Protein AF-A0A9N9UCI4-F1 (afdb_monomer)

Structure (mmCIF, N/CA/C/O backbone):
data_AF-A0A9N9UCI4-F1
#
_entry.id   AF-A0A9N9UCI4-F1
#
loop_
_atom_site.group_PDB
_atom_site.id
_atom_site.type_symbol
_atom_site.label_atom_id
_atom_site.label_alt_id
_atom_site.label_comp_id
_atom_site.label_asym_id
_atom_site.label_entity_id
_atom_site.label_seq_id
_atom_site.pdbx_PDB_ins_code
_atom_site.Cartn_x
_atom_site.Cartn_y
_atom_site.Cartn_z
_atom_site.occupancy
_atom_site.B_iso_or_equiv
_atom_site.auth_seq_id
_atom_site.auth_comp_id
_atom_site.auth_asym_id
_atom_site.auth_atom_id
_atom_site.pdbx_PDB_model_num
ATOM 1 N N . MET A 1 1 ? -16.981 59.378 25.233 1.00 48.62 1 MET A N 1
ATOM 2 C CA . MET A 1 1 ? -18.167 58.594 25.622 1.00 48.62 1 MET A CA 1
ATOM 3 C C . MET A 1 1 ? -18.381 57.552 24.547 1.00 48.62 1 MET A C 1
ATOM 5 O O . MET A 1 1 ? -18.921 57.894 23.515 1.00 48.62 1 MET A O 1
ATOM 9 N N . GLU A 1 2 ? -17.885 56.341 24.765 1.00 39.72 2 GLU A N 1
ATOM 10 C CA . GLU A 1 2 ? -18.317 55.118 24.080 1.00 39.72 2 GLU A CA 1
ATOM 11 C C . GLU A 1 2 ? -17.798 53.972 24.954 1.00 39.72 2 GLU A C 1
ATOM 13 O O . GLU A 1 2 ? -16.604 53.687 25.016 1.00 39.72 2 GLU A O 1
ATOM 18 N N . SER A 1 3 ? -18.689 53.442 25.791 1.00 47.28 3 SER A N 1
ATOM 19 C CA . SER A 1 3 ? -18.407 52.357 26.726 1.00 47.28 3 SER A CA 1
ATOM 20 C C . SER A 1 3 ? -18.425 51.031 25.967 1.00 47.28 3 SER A C 1
ATOM 22 O O . SER A 1 3 ? -19.495 50.514 25.648 1.00 47.28 3 SER A O 1
ATOM 24 N N . GLY A 1 4 ? -17.246 50.483 25.673 1.00 52.19 4 GLY A N 1
ATOM 25 C CA . GLY A 1 4 ? -17.103 49.132 25.137 1.00 52.19 4 GLY A CA 1
ATOM 26 C C . GLY A 1 4 ? -17.490 48.096 26.191 1.00 52.19 4 GLY A C 1
ATOM 27 O O . GLY A 1 4 ? -16.778 47.911 27.176 1.00 52.19 4 GLY A O 1
ATOM 28 N N . ALA A 1 5 ? -18.636 47.446 25.999 1.00 55.53 5 ALA A N 1
ATOM 29 C CA . ALA A 1 5 ? -19.070 46.333 26.831 1.00 55.53 5 ALA A CA 1
ATOM 30 C C . ALA A 1 5 ? -18.147 45.114 26.616 1.00 55.53 5 ALA A C 1
ATOM 32 O O . ALA A 1 5 ? -17.809 44.804 25.472 1.00 55.53 5 ALA A O 1
ATOM 33 N N . PRO A 1 6 ? -17.745 44.398 27.680 1.00 57.09 6 PRO A N 1
ATOM 34 C CA . PRO A 1 6 ? -16.973 43.173 27.546 1.00 57.09 6 PRO A CA 1
ATOM 35 C C . PRO A 1 6 ? -17.879 42.065 27.003 1.00 57.09 6 PRO A C 1
ATOM 37 O O . PRO A 1 6 ? -18.787 41.587 27.683 1.00 57.09 6 PRO A O 1
ATOM 40 N N . THR A 1 7 ? -17.629 41.657 25.762 1.00 59.81 7 THR A N 1
ATOM 41 C CA . THR A 1 7 ? -18.252 40.495 25.130 1.00 59.81 7 THR A CA 1
ATOM 42 C C . THR A 1 7 ? -17.917 39.254 25.957 1.00 59.81 7 THR A C 1
ATOM 44 O O . THR A 1 7 ? -16.780 38.781 25.949 1.00 59.81 7 THR A O 1
ATOM 47 N N . GLN A 1 8 ? -18.887 38.743 26.720 1.00 54.78 8 GLN A N 1
ATOM 48 C CA . GLN A 1 8 ? -18.737 37.466 27.413 1.00 54.78 8 GLN A CA 1
ATOM 49 C C . GLN A 1 8 ? -18.461 36.365 26.375 1.00 54.78 8 GLN A C 1
ATOM 51 O O . GLN A 1 8 ? -19.182 36.285 25.375 1.00 54.78 8 GLN A O 1
ATOM 56 N N . PRO A 1 9 ? -17.445 35.507 26.583 1.00 58.41 9 PRO A N 1
ATOM 57 C CA . PRO A 1 9 ? -17.272 34.325 25.753 1.00 58.41 9 PRO A CA 1
ATOM 58 C C . PRO A 1 9 ? -18.531 33.451 25.872 1.00 58.41 9 PRO A C 1
ATOM 60 O O . PRO A 1 9 ? -19.102 33.363 26.964 1.00 58.41 9 PRO A O 1
ATOM 63 N N . PRO A 1 10 ? -18.990 32.824 24.774 1.00 53.50 10 PRO A N 1
ATOM 64 C CA . PRO A 1 10 ? -20.196 32.014 24.784 1.00 53.50 10 PRO A CA 1
ATOM 65 C C . PRO A 1 10 ? -20.124 30.967 25.897 1.00 53.50 10 PRO A C 1
ATOM 67 O O . PRO A 1 10 ? -19.188 30.169 25.978 1.00 53.50 10 PRO A O 1
ATOM 70 N N . SER A 1 11 ? -21.131 31.050 26.767 1.00 52.34 11 SER A N 1
ATOM 71 C CA . SER A 1 11 ? -21.480 30.117 27.830 1.00 52.34 11 SER A CA 1
ATOM 72 C C . SER A 1 11 ? -21.137 28.674 27.461 1.00 52.34 11 SER A C 1
ATOM 74 O O . SER A 1 11 ? -21.499 28.186 26.389 1.00 52.34 11 SER A O 1
ATOM 76 N N . ALA A 1 12 ? -20.419 28.021 28.374 1.00 51.50 12 ALA A N 1
ATOM 77 C CA . ALA A 1 12 ? -20.008 26.631 28.330 1.00 51.50 12 ALA A CA 1
ATOM 78 C C . ALA A 1 12 ? -21.094 25.726 27.728 1.00 51.50 12 ALA A C 1
ATOM 80 O O . ALA A 1 12 ? -22.119 25.473 28.361 1.00 51.50 12 ALA A O 1
ATOM 81 N N . LEU A 1 13 ? -20.830 25.188 26.530 1.00 51.22 13 LEU A N 1
ATOM 82 C CA . LEU A 1 13 ? -21.499 23.980 26.055 1.00 51.22 13 LEU A CA 1
ATOM 83 C C . LEU A 1 13 ? -21.448 22.969 27.200 1.00 51.22 13 LEU A C 1
ATOM 85 O O . LEU A 1 13 ? -20.364 22.550 27.619 1.00 51.22 13 LEU A O 1
ATOM 89 N N . ALA A 1 14 ? -22.622 22.647 27.741 1.00 53.34 14 ALA A N 1
ATOM 90 C CA . ALA A 1 14 ? -22.783 21.672 28.798 1.00 53.34 14 ALA A CA 1
ATOM 91 C C . ALA A 1 14 ? -21.967 20.430 28.431 1.00 53.34 14 ALA A C 1
ATOM 93 O O . ALA A 1 14 ? -22.147 19.842 27.361 1.00 53.34 14 ALA A O 1
ATOM 94 N N . LYS A 1 15 ? -21.009 20.085 29.296 1.00 59.22 15 LYS A N 1
ATOM 95 C CA . LYS A 1 15 ? -20.160 18.903 29.163 1.00 59.22 15 LYS A CA 1
ATOM 96 C C . LYS A 1 15 ? -21.045 17.668 29.322 1.00 59.22 15 LYS A C 1
ATOM 98 O O . LYS A 1 15 ? -21.079 17.065 30.390 1.00 59.22 15 LYS A O 1
ATOM 103 N N . ASN A 1 16 ? -21.753 17.298 28.260 1.00 59.41 16 ASN A N 1
ATOM 104 C CA . ASN A 1 16 ? -22.440 16.021 28.120 1.00 59.41 16 ASN A CA 1
ATOM 105 C C . ASN A 1 16 ? -21.366 14.937 27.986 1.00 59.41 16 ASN A C 1
ATOM 107 O O . ASN A 1 16 ? -21.039 14.470 26.898 1.00 59.41 16 ASN A O 1
ATOM 111 N N . SER A 1 17 ? -20.726 14.628 29.110 1.00 81.75 17 SER A N 1
ATOM 112 C CA . SER A 1 17 ? -19.685 13.619 29.192 1.00 81.75 17 SER A CA 1
ATOM 113 C C . SER A 1 17 ? -20.345 12.252 29.261 1.00 81.75 17 SER A C 1
ATOM 115 O O . SER A 1 17 ? -21.180 12.016 30.132 1.00 81.75 17 SER A O 1
ATOM 117 N N . LEU A 1 18 ? -19.913 11.330 28.399 1.00 86.62 18 LEU A N 1
ATOM 118 C CA . LEU A 1 18 ? -20.268 9.906 28.469 1.00 86.62 18 LEU A CA 1
ATOM 119 C C . LEU A 1 18 ? -20.074 9.314 29.876 1.00 86.62 18 LEU A C 1
ATOM 121 O O . LEU A 1 18 ? -20.772 8.380 30.249 1.00 86.62 18 LEU A O 1
ATOM 125 N N . ILE A 1 19 ? -19.160 9.880 30.670 1.00 86.06 19 ILE A N 1
ATOM 126 C CA . ILE A 1 19 ? -18.864 9.450 32.044 1.00 86.06 19 ILE A CA 1
ATOM 127 C C . ILE A 1 19 ? -20.052 9.696 32.995 1.00 86.06 19 ILE A C 1
ATOM 129 O O . ILE A 1 19 ? -20.158 9.026 34.015 1.00 86.06 19 ILE A O 1
ATOM 133 N N . GLY A 1 20 ? -20.938 10.645 32.679 1.00 87.88 20 GLY A N 1
ATOM 134 C CA . GLY A 1 20 ? -22.118 10.962 33.488 1.00 87.88 20 GLY A CA 1
ATOM 135 C C . GLY A 1 20 ? -23.355 10.122 33.164 1.00 87.88 20 GLY A C 1
ATOM 136 O O . GLY A 1 20 ? -24.390 10.320 33.796 1.00 87.88 20 GLY A O 1
ATOM 137 N N . LEU A 1 21 ? -23.285 9.223 32.176 1.00 90.69 21 LEU A N 1
ATOM 138 C CA . LEU A 1 21 ? -24.417 8.370 31.824 1.00 90.69 21 LEU A CA 1
ATOM 139 C C . LEU A 1 21 ? -24.628 7.277 32.886 1.00 90.69 21 LEU A C 1
ATOM 141 O O . LEU A 1 21 ? -23.652 6.671 33.338 1.00 90.69 21 LEU A O 1
ATOM 145 N N . PRO A 1 22 ? -25.888 6.965 33.247 1.00 92.69 22 PRO A N 1
ATOM 146 C CA . PRO A 1 22 ? -26.216 5.759 33.998 1.00 92.69 22 PRO A CA 1
ATOM 147 C C . PRO A 1 22 ? -25.623 4.504 33.346 1.00 92.69 22 PRO A C 1
ATOM 149 O O . PRO A 1 22 ? -25.530 4.402 32.117 1.00 92.69 22 PRO A O 1
ATOM 152 N N . THR A 1 23 ? -25.235 3.527 34.168 1.00 91.88 23 THR A N 1
ATOM 153 C CA . THR A 1 23 ? -24.551 2.309 33.696 1.00 91.88 23 THR A CA 1
ATOM 154 C C . THR A 1 23 ? -25.436 1.491 32.751 1.00 91.88 23 THR A C 1
ATOM 156 O O . THR A 1 23 ? -24.934 0.843 31.836 1.00 91.88 23 THR A O 1
ATOM 159 N N . GLU A 1 24 ? -26.755 1.564 32.912 1.00 94.62 24 GLU A N 1
ATOM 160 C CA . GLU A 1 24 ? -27.751 0.936 32.046 1.00 94.62 24 GLU A CA 1
ATOM 161 C C . GLU A 1 24 ? -27.665 1.482 30.618 1.00 94.62 24 GLU A C 1
ATOM 163 O O . GLU A 1 24 ? -27.608 0.701 29.670 1.00 94.62 24 GLU A O 1
ATOM 168 N N . LEU A 1 25 ? -27.556 2.806 30.455 1.00 94.19 25 LEU A N 1
ATOM 169 C CA . LEU A 1 25 ? -27.415 3.429 29.135 1.00 94.19 25 LEU A CA 1
ATOM 170 C C . LEU A 1 25 ? -26.062 3.096 28.499 1.00 94.19 25 LEU A C 1
ATOM 172 O O . LEU A 1 25 ? -25.996 2.827 27.302 1.00 94.19 25 LEU A O 1
ATOM 176 N N . LEU A 1 26 ? -24.984 3.047 29.290 1.00 93.06 26 LEU A N 1
ATOM 177 C CA . LEU A 1 26 ? -23.672 2.605 28.799 1.00 93.06 26 LEU A CA 1
ATOM 178 C C . LEU A 1 26 ? -23.700 1.149 28.315 1.00 93.06 26 LEU A C 1
ATOM 180 O O . LEU A 1 26 ? -23.061 0.826 27.313 1.00 93.06 26 LEU A O 1
ATOM 184 N N . ARG A 1 27 ? -24.454 0.273 28.989 1.00 92.94 27 ARG A N 1
ATOM 185 C CA . ARG A 1 27 ? -24.653 -1.119 28.559 1.00 92.94 27 ARG A CA 1
ATOM 186 C C . ARG A 1 27 ? -25.508 -1.217 27.299 1.00 92.94 27 ARG A C 1
ATOM 188 O O . ARG A 1 27 ? -25.136 -1.979 26.418 1.00 92.94 27 ARG A O 1
ATOM 195 N N . MET A 1 28 ? -26.558 -0.406 27.163 1.00 95.50 28 MET A N 1
ATOM 196 C CA . MET A 1 28 ? -27.330 -0.331 25.914 1.00 95.50 28 MET A CA 1
ATOM 197 C C . MET A 1 28 ? -26.432 0.065 24.735 1.00 95.50 28 MET A C 1
ATOM 199 O O . MET A 1 28 ? -26.375 -0.649 23.740 1.00 95.50 28 MET A O 1
ATOM 203 N N . ILE A 1 29 ? -25.630 1.128 24.891 1.00 94.81 29 ILE A N 1
ATOM 204 C CA . ILE A 1 29 ? -24.661 1.550 23.867 1.00 94.81 29 ILE A CA 1
ATOM 205 C C . ILE A 1 29 ? -23.668 0.421 23.558 1.00 94.81 29 ILE A C 1
ATOM 207 O O . ILE A 1 29 ? -23.373 0.154 22.397 1.00 94.81 29 ILE A O 1
ATOM 211 N N . ARG A 1 30 ? -23.133 -0.258 24.583 1.00 94.19 30 ARG A N 1
ATOM 212 C CA . ARG A 1 30 ? -22.225 -1.401 24.403 1.00 94.19 30 ARG A CA 1
ATOM 213 C C . ARG A 1 30 ? -22.863 -2.494 23.553 1.00 94.19 30 ARG A C 1
ATOM 215 O O . ARG A 1 30 ? -22.194 -3.029 22.669 1.00 94.19 30 ARG A O 1
ATOM 222 N N . ASP A 1 31 ? -24.100 -2.864 23.852 1.00 94.75 31 ASP A N 1
ATOM 223 C CA . ASP A 1 31 ? -24.757 -4.008 23.228 1.00 94.75 31 ASP A CA 1
ATOM 224 C C . ASP A 1 31 ? -24.979 -3.768 21.724 1.00 94.75 31 ASP A C 1
ATOM 226 O O . ASP A 1 31 ? -24.766 -4.691 20.932 1.00 94.75 31 ASP A O 1
ATOM 230 N N . ASP A 1 32 ? -25.193 -2.510 21.327 1.00 96.31 32 ASP A N 1
ATOM 231 C CA . ASP A 1 32 ? -25.304 -2.074 19.927 1.00 96.31 32 ASP A CA 1
ATOM 232 C C . ASP A 1 32 ? -23.955 -1.955 19.186 1.00 96.31 32 ASP A C 1
ATOM 234 O O . ASP A 1 32 ? -23.906 -1.868 17.956 1.00 96.31 32 ASP A O 1
ATOM 238 N N . LEU A 1 33 ? -22.825 -1.962 19.901 1.00 94.19 33 LEU A N 1
ATOM 239 C CA . LEU A 1 33 ? -21.502 -1.825 19.293 1.00 94.19 33 LEU A CA 1
ATOM 240 C C . LEU A 1 33 ? -20.910 -3.176 18.855 1.00 94.19 33 LEU A C 1
ATOM 242 O O . LEU A 1 33 ? -21.032 -4.177 19.565 1.00 94.19 33 LEU A O 1
ATOM 246 N N . PRO A 1 34 ? -20.142 -3.222 17.748 1.00 93.88 34 PRO A N 1
ATOM 247 C CA . PRO A 1 34 ? -19.314 -4.380 17.416 1.00 93.88 34 PRO A CA 1
ATOM 248 C C . PRO A 1 34 ? -18.287 -4.684 18.516 1.00 93.88 34 PRO A C 1
ATOM 250 O O . PRO A 1 34 ? -17.761 -3.772 19.148 1.00 93.88 34 PRO A O 1
ATOM 253 N N . VAL A 1 35 ? -17.906 -5.956 18.685 1.00 93.19 35 VAL A N 1
ATOM 254 C CA . VAL A 1 35 ? -17.013 -6.413 19.777 1.00 93.19 35 VAL A CA 1
ATOM 255 C C . VAL A 1 35 ? -15.713 -5.599 19.889 1.00 93.19 35 VAL A C 1
ATOM 257 O O . VAL A 1 35 ? -15.304 -5.227 20.984 1.00 93.19 35 VAL A O 1
ATOM 260 N N . ALA A 1 36 ? -15.064 -5.285 18.764 1.00 93.25 36 ALA A N 1
ATOM 261 C CA . ALA A 1 36 ? -13.846 -4.470 18.768 1.00 93.25 36 ALA A CA 1
ATOM 262 C C . ALA A 1 36 ? -14.110 -3.035 19.263 1.00 93.25 36 ALA A C 1
ATOM 264 O O . ALA A 1 36 ? -13.327 -2.502 20.045 1.00 93.25 36 ALA A O 1
ATOM 265 N N . SER A 1 37 ? -15.237 -2.443 18.863 1.00 94.44 37 SER A N 1
AT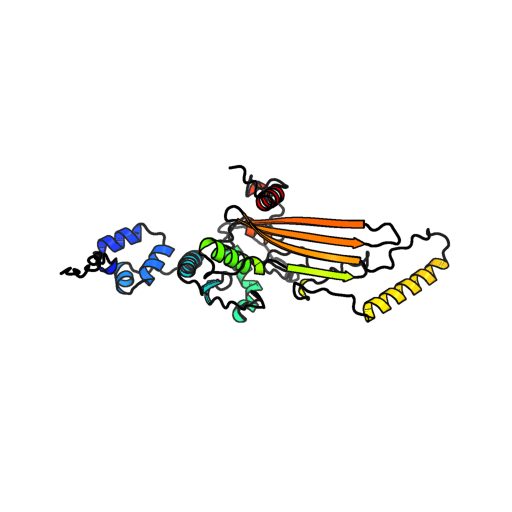OM 266 C CA . SER A 1 37 ? -15.660 -1.107 19.290 1.00 94.44 37 SER A CA 1
ATOM 267 C C . SER A 1 37 ? -16.058 -1.068 20.766 1.00 94.44 37 SER A C 1
ATOM 269 O O . SER A 1 37 ? -15.743 -0.092 21.437 1.00 94.44 37 SER A O 1
ATOM 271 N N . ARG A 1 38 ? -16.669 -2.138 21.301 1.00 94.75 38 ARG A N 1
ATOM 272 C CA . ARG A 1 38 ? -16.954 -2.273 22.746 1.00 94.75 38 ARG A CA 1
ATOM 273 C C . ARG A 1 38 ? -15.681 -2.152 23.571 1.00 94.75 38 ARG A C 1
ATOM 275 O O . ARG A 1 38 ? -15.645 -1.441 24.568 1.00 94.75 38 ARG A O 1
ATOM 282 N N . ILE A 1 39 ? -14.623 -2.826 23.128 1.00 94.06 39 ILE A N 1
ATOM 283 C CA . ILE A 1 39 ? -13.349 -2.837 23.845 1.00 94.06 39 ILE A CA 1
ATOM 284 C C . ILE A 1 39 ? -12.609 -1.520 23.650 1.00 94.06 39 ILE A C 1
ATOM 286 O O . ILE A 1 39 ? -12.076 -0.993 24.617 1.00 94.06 39 ILE A O 1
ATOM 290 N N . ALA A 1 40 ? -12.633 -0.938 22.449 1.00 94.00 40 ALA A N 1
ATOM 291 C CA . ALA A 1 40 ? -12.106 0.408 22.237 1.00 94.00 40 ALA A CA 1
ATOM 292 C C . ALA A 1 40 ? -12.785 1.433 23.168 1.00 94.00 40 ALA A C 1
ATOM 294 O O . ALA A 1 40 ? -12.091 2.219 23.807 1.00 94.00 40 ALA A O 1
ATOM 295 N N . LEU A 1 41 ? -14.115 1.366 23.317 1.00 92.94 41 LEU A N 1
ATOM 296 C CA . LEU A 1 41 ? -14.882 2.201 24.244 1.00 92.94 41 LEU A CA 1
ATOM 297 C C . LEU A 1 41 ? -14.473 1.954 25.703 1.00 92.94 41 LEU A C 1
ATOM 299 O O . LEU A 1 41 ? -14.174 2.908 26.421 1.00 92.94 41 LEU A O 1
ATOM 303 N N . ALA A 1 42 ? -14.392 0.690 26.128 1.00 93.38 42 ALA A N 1
ATOM 304 C CA . ALA A 1 42 ? -13.941 0.321 27.470 1.00 93.38 42 ALA A CA 1
ATOM 305 C C . ALA A 1 42 ? -12.524 0.845 27.774 1.00 93.38 42 ALA A C 1
ATOM 307 O O . ALA A 1 42 ? -12.252 1.273 28.890 1.00 93.38 42 ALA A O 1
ATOM 308 N N . LEU A 1 43 ? -11.632 0.886 26.780 1.00 91.12 43 LEU A N 1
ATOM 309 C CA . LEU A 1 43 ? -10.258 1.377 26.936 1.00 91.12 43 LEU A CA 1
ATOM 310 C C . LEU A 1 43 ? -10.134 2.904 27.062 1.00 91.12 43 LEU A C 1
ATOM 312 O O . LEU A 1 43 ? -9.047 3.387 27.374 1.00 91.12 43 LEU A O 1
ATOM 316 N N . THR A 1 44 ? -11.203 3.676 26.847 1.00 91.06 44 THR A N 1
ATOM 317 C CA . THR A 1 44 ? -11.136 5.144 26.945 1.00 91.06 44 THR A CA 1
ATOM 318 C C . THR A 1 44 ? -10.965 5.652 28.380 1.00 91.06 44 THR A C 1
ATOM 320 O O . THR A 1 44 ? -10.259 6.638 28.593 1.00 91.06 44 THR A O 1
ATOM 323 N N . CYS A 1 45 ? -11.585 5.006 29.377 1.00 90.56 45 CYS A N 1
ATOM 324 C CA . CYS A 1 45 ? -11.413 5.350 30.788 1.00 90.56 45 CYS A CA 1
ATOM 325 C C . CYS A 1 45 ? -11.817 4.205 31.726 1.00 90.56 45 CYS A C 1
ATOM 327 O O . CYS A 1 45 ? -12.624 3.339 31.386 1.00 90.56 45 CYS A O 1
ATOM 329 N N . LYS A 1 46 ? -11.287 4.246 32.954 1.00 91.69 46 LYS A N 1
ATOM 330 C CA . LYS A 1 46 ? -11.530 3.220 33.975 1.00 91.69 46 LYS A CA 1
ATOM 331 C C . LYS A 1 46 ? -13.019 3.058 34.319 1.00 91.69 46 LYS A C 1
ATOM 333 O O . LYS A 1 46 ? -13.499 1.936 34.366 1.00 91.69 46 LYS A O 1
ATOM 338 N N . ASN A 1 47 ? -13.764 4.155 34.474 1.00 89.31 47 ASN A N 1
ATOM 339 C CA . ASN A 1 47 ? -15.186 4.095 34.845 1.00 89.31 47 ASN A CA 1
ATOM 340 C C . ASN A 1 47 ? -16.041 3.398 33.775 1.00 89.31 47 ASN A C 1
ATOM 342 O O . ASN A 1 47 ? -16.920 2.604 34.100 1.00 89.31 47 ASN A O 1
ATOM 346 N N . ILE A 1 48 ? -15.770 3.680 32.497 1.00 92.00 48 ILE A N 1
ATOM 347 C CA . ILE A 1 48 ? -16.465 3.035 31.378 1.00 92.00 48 ILE A CA 1
ATOM 348 C C . ILE A 1 48 ? -16.079 1.552 31.319 1.00 92.00 48 ILE A C 1
ATOM 350 O O . ILE A 1 48 ? -16.960 0.709 31.174 1.00 92.00 48 ILE A O 1
ATOM 354 N N . CYS A 1 49 ? -14.795 1.222 31.499 1.00 92.56 49 CYS A N 1
ATOM 355 C CA . CYS A 1 49 ? -14.325 -0.161 31.599 1.00 92.56 49 CYS A CA 1
ATOM 356 C C . CYS A 1 49 ? -15.056 -0.947 32.698 1.00 92.56 49 CYS A C 1
ATOM 358 O O . CYS A 1 49 ? -15.560 -2.037 32.433 1.00 92.56 49 CYS A O 1
ATOM 360 N N . ASP A 1 50 ? -15.146 -0.385 33.904 1.00 90.62 50 ASP A N 1
ATOM 361 C CA . ASP A 1 50 ? -15.765 -1.039 35.060 1.00 90.62 50 ASP A CA 1
ATOM 362 C C . ASP A 1 50 ? -17.284 -1.235 34.860 1.00 90.62 50 ASP A C 1
ATOM 364 O O . ASP A 1 50 ? -17.835 -2.262 35.255 1.00 90.62 50 ASP A O 1
ATOM 368 N N . GLY A 1 51 ? -17.971 -0.294 34.196 1.00 87.75 51 GLY A N 1
ATOM 369 C CA . GLY A 1 51 ? -19.418 -0.380 33.941 1.00 87.75 51 GLY A CA 1
ATOM 370 C C . GLY A 1 51 ? -19.822 -1.342 32.811 1.00 87.75 51 GLY A C 1
ATOM 371 O O . GLY A 1 51 ? -20.862 -2.011 32.894 1.00 87.75 51 GLY A O 1
ATOM 372 N N . ILE A 1 52 ? -19.005 -1.412 31.756 1.00 90.00 52 ILE A N 1
ATOM 373 C CA . ILE A 1 52 ? -19.261 -2.171 30.517 1.00 90.00 52 ILE A CA 1
ATOM 374 C C . ILE A 1 52 ? -18.655 -3.582 30.578 1.00 90.00 52 ILE A C 1
ATOM 376 O O . ILE A 1 52 ? -19.240 -4.513 30.018 1.00 90.00 52 ILE A O 1
ATOM 380 N N . GLY A 1 53 ? -17.524 -3.753 31.267 1.00 87.19 53 GLY A N 1
ATOM 381 C CA . GLY A 1 53 ? -16.720 -4.975 31.265 1.00 87.19 53 GLY A CA 1
ATOM 382 C C . GLY A 1 53 ? -15.890 -5.151 29.985 1.00 87.19 53 GLY A C 1
ATOM 383 O O . GLY A 1 53 ? -16.183 -4.568 28.941 1.00 87.19 53 GLY A O 1
ATOM 384 N N . ILE A 1 54 ? -14.838 -5.975 30.056 1.00 88.62 54 ILE A N 1
ATOM 385 C CA . ILE A 1 54 ? -13.988 -6.321 28.906 1.00 88.62 54 ILE A CA 1
ATOM 386 C C . ILE A 1 54 ? -14.000 -7.832 28.701 1.00 88.62 54 ILE A C 1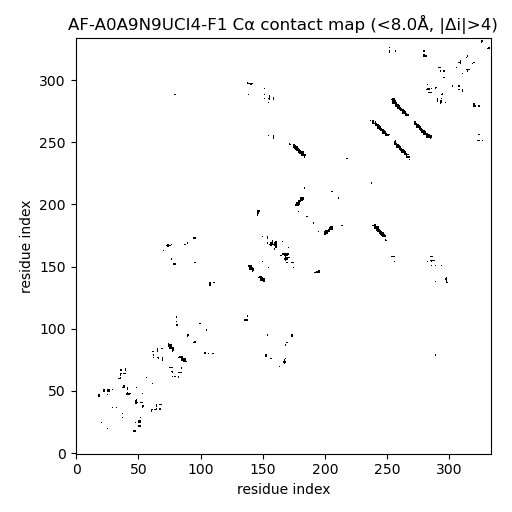
ATOM 388 O O . ILE A 1 54 ? -13.610 -8.601 29.577 1.00 88.62 54 ILE A O 1
ATOM 392 N N . GLU A 1 55 ? -14.392 -8.251 27.502 1.00 87.31 55 GLU A N 1
ATOM 393 C CA . GLU A 1 55 ? -14.272 -9.637 27.061 1.00 87.31 55 GLU A CA 1
ATOM 394 C C . GLU A 1 55 ? -12.875 -9.894 26.462 1.00 87.31 55 GLU A C 1
ATOM 396 O O . GLU A 1 55 ? -12.364 -9.061 25.703 1.00 87.31 55 GLU A O 1
ATOM 401 N N . PRO A 1 56 ? -12.236 -11.048 26.731 1.00 87.69 56 PRO A N 1
ATOM 402 C CA . PRO A 1 56 ? -10.966 -11.398 26.102 1.00 87.69 56 PRO A CA 1
ATOM 403 C C . PRO A 1 56 ? -11.095 -11.515 24.576 1.00 87.69 56 PRO A C 1
ATOM 405 O O . PRO A 1 56 ? -11.867 -12.326 24.061 1.00 87.69 56 PRO A O 1
ATOM 408 N N . LEU A 1 57 ? -10.280 -10.766 23.827 1.00 87.62 57 LEU A N 1
ATOM 409 C CA . LEU A 1 57 ? -10.196 -10.919 22.373 1.00 87.62 57 LEU A CA 1
ATOM 410 C C . LEU A 1 57 ? -9.223 -12.020 21.974 1.00 87.62 57 LEU A C 1
ATOM 412 O O . LEU A 1 57 ? -8.106 -12.106 22.480 1.00 87.62 57 LEU A O 1
ATOM 416 N N . LYS A 1 58 ? -9.622 -12.806 20.974 1.00 84.88 58 LYS A N 1
ATOM 417 C CA . LYS A 1 58 ? -8.769 -13.796 20.312 1.00 84.88 58 LYS A CA 1
ATOM 418 C C . LYS A 1 58 ? -8.876 -13.666 18.790 1.00 84.88 58 LYS A C 1
ATOM 420 O O . LYS A 1 58 ? -9.872 -13.165 18.261 1.00 84.88 58 LYS A O 1
ATOM 425 N N . GLY A 1 59 ? -7.832 -14.106 18.087 1.00 84.06 59 GLY A N 1
ATOM 426 C CA . GLY A 1 59 ? -7.816 -14.220 16.623 1.00 84.06 59 GLY A CA 1
ATOM 427 C C . GLY A 1 59 ? -8.061 -12.902 15.873 1.00 84.06 59 GLY A C 1
ATOM 428 O O . GLY A 1 59 ? -7.531 -11.853 16.249 1.00 84.06 59 GLY A O 1
ATOM 429 N N . LYS A 1 60 ? -8.885 -12.956 14.814 1.00 81.25 60 LYS A N 1
ATOM 430 C CA . LYS A 1 60 ? -9.211 -11.825 13.915 1.00 81.25 60 LYS A CA 1
ATOM 431 C C . LYS A 1 60 ? -9.801 -10.609 14.644 1.00 81.25 60 LYS A C 1
ATOM 433 O O . LYS A 1 60 ? -9.620 -9.474 14.203 1.00 81.25 60 LYS A O 1
ATOM 438 N N . LYS A 1 61 ? -10.477 -10.818 15.781 1.00 88.12 61 LYS A N 1
ATOM 439 C CA . LYS A 1 61 ? -11.081 -9.724 16.562 1.00 88.12 61 LYS A CA 1
ATOM 440 C C . LYS A 1 61 ? -10.024 -8.766 17.129 1.00 88.12 61 LYS A C 1
ATOM 442 O O . LYS A 1 61 ? -10.290 -7.573 17.227 1.00 88.12 61 LYS A O 1
ATOM 447 N N . VAL A 1 62 ? -8.819 -9.265 17.428 1.00 90.94 62 VAL A N 1
ATOM 448 C CA . VAL A 1 62 ? -7.693 -8.437 17.894 1.00 90.94 62 VAL A CA 1
ATOM 449 C C . VAL A 1 62 ? -7.260 -7.455 16.808 1.00 90.94 62 VAL A C 1
ATOM 451 O O . VAL A 1 62 ? -7.096 -6.278 17.097 1.00 90.94 62 VAL A O 1
ATOM 454 N N . ILE A 1 63 ? -7.134 -7.899 15.552 1.00 90.50 63 ILE A N 1
ATOM 455 C CA . ILE A 1 63 ? -6.760 -7.014 14.436 1.00 90.50 63 ILE A CA 1
ATOM 456 C C . ILE A 1 63 ? -7.796 -5.906 14.245 1.00 90.50 63 ILE A C 1
ATOM 458 O O . ILE A 1 63 ? -7.416 -4.748 14.118 1.00 90.50 63 ILE A O 1
ATOM 462 N N . LYS A 1 64 ? -9.095 -6.229 14.310 1.00 92.25 64 LYS A N 1
ATOM 463 C CA . LYS A 1 64 ? -10.160 -5.216 14.225 1.00 92.25 64 LYS A CA 1
ATOM 464 C C . LYS A 1 64 ? -10.034 -4.153 15.321 1.00 92.25 64 LYS A C 1
ATOM 466 O O . LYS A 1 64 ? -10.167 -2.974 15.023 1.00 92.25 64 LYS A O 1
ATOM 471 N N . LEU A 1 65 ? -9.736 -4.552 16.563 1.00 95.00 65 LEU A N 1
ATOM 472 C CA . LEU A 1 65 ? -9.464 -3.597 17.643 1.00 95.00 65 LEU A CA 1
ATOM 473 C C . LEU A 1 65 ? -8.222 -2.750 17.341 1.00 95.00 65 LEU A C 1
ATOM 475 O O . LEU A 1 65 ? -8.259 -1.536 17.496 1.00 95.00 65 LEU A O 1
ATOM 479 N N . LEU A 1 66 ? -7.126 -3.370 16.903 1.00 95.00 66 LEU A N 1
ATOM 480 C CA . LEU A 1 66 ? -5.885 -2.652 16.614 1.00 95.00 66 LEU A CA 1
ATOM 481 C C . LEU A 1 66 ? -6.059 -1.618 15.495 1.00 95.00 66 LEU A C 1
ATOM 483 O O . LEU A 1 66 ? -5.507 -0.533 15.618 1.00 95.00 66 LEU A O 1
ATOM 487 N N . LEU A 1 67 ? -6.848 -1.925 14.462 1.00 94.19 67 LEU A N 1
ATOM 488 C CA . LEU A 1 67 ? -7.175 -0.995 13.375 1.00 94.19 67 LEU A CA 1
ATOM 489 C C . LEU A 1 67 ? -7.994 0.206 13.868 1.00 94.19 67 LEU A C 1
ATOM 491 O O . LEU A 1 67 ? -7.773 1.329 13.423 1.00 94.19 67 LEU A O 1
ATOM 495 N N . LEU A 1 68 ? -8.911 -0.006 14.822 1.00 94.69 68 LEU A N 1
ATOM 496 C CA . LEU A 1 68 ? -9.617 1.100 15.478 1.00 94.69 68 LEU A CA 1
ATOM 497 C C . LEU A 1 68 ? -8.641 1.987 16.262 1.00 94.69 68 LEU A C 1
ATOM 499 O O . LEU A 1 68 ? -8.682 3.203 16.132 1.00 94.69 68 LEU A O 1
ATOM 503 N N . LEU A 1 69 ? -7.731 1.382 17.031 1.00 94.88 69 LEU A N 1
ATOM 504 C CA . LEU A 1 69 ? -6.747 2.122 17.830 1.00 94.88 69 LEU A CA 1
ATOM 505 C C . LEU A 1 69 ? -5.699 2.852 16.975 1.00 94.88 69 LEU A C 1
ATOM 507 O O . LEU A 1 69 ? -5.210 3.910 17.367 1.00 94.88 69 LEU A O 1
ATOM 511 N N . GLU A 1 70 ? -5.330 2.289 15.826 1.00 95.12 70 GLU A N 1
ATOM 512 C CA . GLU A 1 70 ? -4.455 2.924 14.839 1.00 95.12 70 GLU A CA 1
ATOM 513 C C . GLU A 1 70 ? -5.081 4.195 14.272 1.00 95.12 70 GLU A C 1
ATOM 515 O O . GLU A 1 70 ? -4.408 5.224 14.209 1.00 95.12 70 GLU A O 1
ATOM 520 N N . ARG A 1 71 ? -6.377 4.154 13.937 1.00 94.19 71 ARG A N 1
ATOM 521 C CA . ARG A 1 71 ? -7.110 5.326 13.445 1.00 94.19 71 ARG A CA 1
ATOM 522 C C . ARG A 1 71 ? -7.035 6.514 14.404 1.00 94.19 71 ARG A C 1
ATOM 524 O O . ARG A 1 71 ? -6.983 7.650 13.951 1.00 94.19 71 ARG A O 1
ATOM 531 N N . ASP A 1 72 ? -6.998 6.259 15.707 1.00 92.62 72 ASP A N 1
ATOM 532 C CA . ASP A 1 72 ? -6.982 7.310 16.727 1.00 92.62 72 ASP A CA 1
ATOM 533 C C . ASP A 1 72 ? -5.546 7.739 17.118 1.00 92.62 72 ASP A C 1
ATOM 535 O O . ASP A 1 72 ? -5.356 8.606 17.972 1.00 92.62 72 ASP A O 1
ATOM 539 N N . SER A 1 73 ? -4.507 7.131 16.528 1.00 92.88 73 SER A N 1
ATOM 540 C CA . SER A 1 73 ? -3.099 7.344 16.894 1.00 92.88 73 SER A CA 1
ATOM 541 C C . SER A 1 73 ? -2.201 7.575 15.666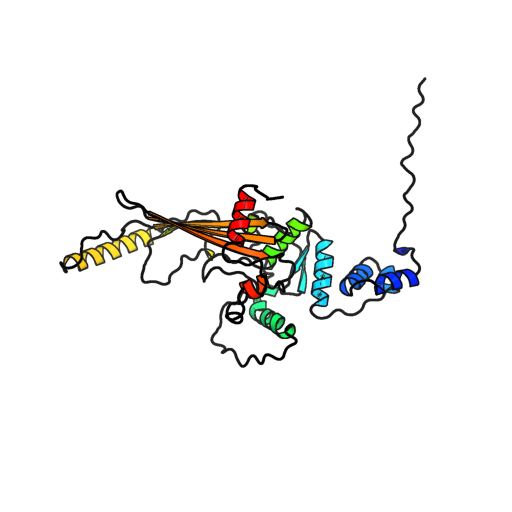 1.00 92.88 73 SER A C 1
ATOM 543 O O . SER A 1 73 ? -1.613 6.619 15.165 1.00 92.88 73 SER A O 1
ATOM 545 N N . PRO A 1 74 ? -1.963 8.833 15.239 1.00 92.06 74 PRO A N 1
ATOM 546 C CA . PRO A 1 74 ? -1.214 9.143 14.009 1.00 92.06 74 PRO A CA 1
ATOM 547 C C . PRO A 1 74 ? 0.218 8.605 13.967 1.00 92.06 74 PRO A C 1
ATOM 549 O O . PRO A 1 74 ? 0.725 8.227 12.917 1.00 92.06 74 PRO A O 1
ATOM 552 N N . ASN A 1 75 ? 0.861 8.497 15.129 1.00 89.81 75 ASN A N 1
ATOM 553 C CA . ASN A 1 75 ? 2.231 7.998 15.247 1.00 89.81 75 ASN A CA 1
ATOM 554 C C . ASN A 1 75 ? 2.293 6.484 15.448 1.00 89.81 75 ASN A C 1
ATOM 556 O O . ASN A 1 75 ? 3.307 5.977 15.940 1.00 89.81 75 ASN A O 1
ATOM 560 N N . LYS A 1 76 ? 1.205 5.760 15.181 1.00 92.38 76 LYS A N 1
ATOM 561 C CA . LYS A 1 76 ? 1.145 4.320 15.370 1.00 92.38 76 LYS A CA 1
ATOM 562 C C . LYS A 1 76 ? 0.533 3.615 14.171 1.00 92.38 76 LYS A C 1
ATOM 564 O O . LYS A 1 76 ? -0.230 4.208 13.425 1.00 92.38 76 LYS A O 1
ATOM 569 N N . PHE A 1 77 ? 0.879 2.341 14.017 1.00 91.50 77 PHE A N 1
ATOM 570 C CA . PHE A 1 77 ? 0.331 1.486 12.976 1.00 91.50 77 PHE A CA 1
ATOM 571 C C . PHE A 1 77 ? 0.166 0.032 13.415 1.00 91.50 77 PHE A C 1
ATOM 573 O O . PHE A 1 77 ? 0.853 -0.437 14.331 1.00 91.50 77 PHE A O 1
ATOM 580 N N . VAL A 1 78 ? -0.728 -0.704 12.764 1.00 91.44 78 VAL A N 1
ATOM 581 C CA . VAL A 1 78 ? -0.931 -2.133 12.989 1.00 91.44 78 VAL A CA 1
ATOM 582 C C . VAL A 1 78 ? 0.095 -2.930 12.199 1.00 91.44 78 VAL A C 1
ATOM 584 O O . VAL A 1 78 ? 0.106 -2.957 10.972 1.00 91.44 78 VAL A O 1
ATOM 587 N N . CYS A 1 79 ? 0.937 -3.678 12.908 1.00 87.69 79 CYS A N 1
ATOM 588 C CA . CYS A 1 79 ? 1.732 -4.714 12.270 1.00 87.69 79 CYS A CA 1
ATOM 589 C C . CYS A 1 79 ? 0.909 -6.006 12.169 1.00 87.69 79 CYS A C 1
ATOM 591 O O . CYS A 1 79 ? 0.707 -6.696 13.174 1.00 87.69 79 CYS A O 1
ATOM 593 N N . PHE A 1 80 ? 0.482 -6.362 10.955 1.00 83.62 80 PHE A N 1
ATOM 594 C CA . PHE A 1 80 ? -0.292 -7.583 10.692 1.00 83.62 80 PHE A CA 1
ATOM 595 C C . PHE A 1 80 ? 0.491 -8.870 10.962 1.00 83.62 80 PHE A C 1
ATOM 597 O O . PHE A 1 80 ? -0.105 -9.862 11.370 1.00 83.62 80 PHE A O 1
ATOM 604 N N . GLY A 1 81 ? 1.823 -8.835 10.831 1.00 78.81 81 GLY A N 1
ATOM 605 C CA . GLY A 1 81 ? 2.689 -9.955 11.203 1.00 78.81 81 GLY A CA 1
ATOM 606 C C . GLY A 1 81 ? 2.590 -10.266 12.697 1.00 78.81 81 GLY A C 1
ATOM 607 O O . GLY A 1 81 ? 2.102 -11.317 13.090 1.00 78.81 81 GLY A O 1
ATOM 608 N N . CYS A 1 82 ? 2.986 -9.330 13.569 1.00 81.94 82 CYS A N 1
ATOM 609 C CA . CYS A 1 82 ? 3.010 -9.599 15.012 1.00 81.94 82 CYS A CA 1
ATOM 610 C C . CYS A 1 82 ? 1.695 -9.316 15.759 1.00 81.94 82 CYS A C 1
ATOM 612 O O . CYS A 1 82 ? 1.664 -9.511 16.973 1.00 81.94 82 CYS A O 1
ATOM 614 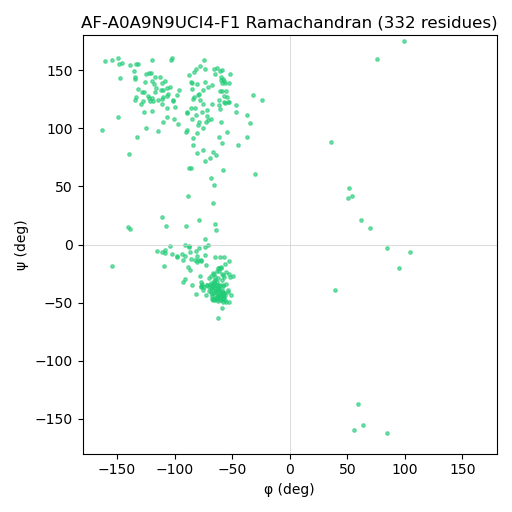N N . ARG A 1 83 ? 0.647 -8.833 15.076 1.00 85.50 83 ARG A N 1
ATOM 615 C CA . ARG A 1 83 ? -0.650 -8.423 15.652 1.00 85.50 83 ARG A CA 1
ATOM 616 C C . ARG A 1 83 ? -0.491 -7.438 16.820 1.00 85.50 83 ARG A C 1
ATOM 618 O O . ARG A 1 83 ? -1.041 -7.640 17.900 1.00 85.50 83 ARG A O 1
ATOM 625 N N . LYS A 1 84 ? 0.318 -6.392 16.628 1.00 90.12 84 LYS A N 1
ATOM 626 C CA . LYS A 1 84 ? 0.553 -5.341 17.638 1.00 90.12 84 LYS A CA 1
ATOM 627 C C . LYS A 1 84 ? 0.498 -3.960 17.005 1.00 90.12 84 LYS A C 1
ATOM 629 O O . LYS A 1 84 ? 0.905 -3.796 15.857 1.00 90.12 84 LYS A O 1
ATOM 634 N N . LEU A 1 85 ? 0.070 -2.984 17.801 1.00 91.06 85 LEU A N 1
ATOM 635 C CA . LEU A 1 85 ? 0.189 -1.572 17.473 1.00 91.06 85 LEU A CA 1
ATOM 636 C C . LEU A 1 85 ? 1.637 -1.127 17.727 1.00 91.06 85 LEU A C 1
ATOM 638 O O . LEU A 1 85 ? 2.183 -1.340 18.813 1.00 91.06 85 LEU A O 1
ATOM 642 N N . ARG A 1 86 ? 2.282 -0.559 16.715 1.00 88.06 86 ARG A N 1
ATOM 643 C CA . ARG A 1 86 ? 3.689 -0.147 16.727 1.00 88.06 86 ARG A CA 1
ATOM 644 C C . ARG A 1 86 ? 3.802 1.340 16.489 1.00 88.06 86 ARG A C 1
ATOM 646 O O . ARG A 1 86 ? 2.874 1.937 15.969 1.00 88.06 86 ARG A O 1
ATOM 653 N N . ARG A 1 87 ? 4.920 1.936 16.896 1.00 89.12 87 ARG A N 1
ATOM 654 C CA . ARG A 1 87 ? 5.206 3.336 16.589 1.00 89.12 87 ARG A CA 1
ATOM 655 C C . ARG A 1 87 ? 5.626 3.432 15.128 1.00 89.12 87 ARG A C 1
ATOM 657 O O . ARG A 1 87 ? 6.457 2.646 14.691 1.00 89.12 87 ARG A O 1
ATOM 664 N N . LEU A 1 88 ? 5.058 4.386 14.408 1.00 85.56 88 LEU A N 1
ATOM 665 C CA . LEU A 1 88 ? 5.518 4.746 13.082 1.00 85.56 88 LEU A CA 1
ATOM 666 C C . LEU A 1 88 ? 6.726 5.672 13.240 1.00 85.56 88 LEU A C 1
ATOM 668 O O . LEU A 1 88 ? 6.597 6.786 13.752 1.00 85.56 88 LEU A O 1
ATOM 672 N N . ILE A 1 89 ? 7.904 5.185 12.861 1.00 80.06 89 ILE A N 1
ATOM 673 C CA . ILE A 1 89 ? 9.118 5.993 12.788 1.00 80.06 89 ILE A CA 1
ATOM 674 C C . ILE A 1 89 ? 9.257 6.413 11.326 1.00 80.06 89 ILE A C 1
ATOM 676 O O . ILE A 1 89 ? 9.565 5.611 10.450 1.00 80.06 89 ILE A O 1
ATOM 680 N N . ALA A 1 90 ? 8.931 7.670 11.038 1.00 64.94 90 ALA A N 1
ATOM 681 C CA . ALA A 1 90 ? 9.100 8.220 9.703 1.00 64.94 90 ALA A CA 1
ATOM 682 C C . ALA A 1 90 ? 10.579 8.570 9.503 1.00 64.94 90 ALA A C 1
ATOM 684 O O . ALA A 1 90 ? 11.055 9.561 10.057 1.00 64.94 90 ALA A O 1
ATOM 685 N N . HIS A 1 91 ? 11.311 7.769 8.724 1.00 64.62 91 HIS A N 1
ATOM 686 C CA . HIS A 1 91 ? 12.645 8.162 8.280 1.00 64.62 91 HIS A CA 1
ATOM 687 C C . HIS A 1 91 ? 12.528 9.017 7.005 1.00 64.62 91 HIS A C 1
ATOM 689 O O . HIS A 1 91 ? 12.059 8.512 5.982 1.00 64.62 91 HIS A O 1
ATOM 695 N N . PRO A 1 92 ? 12.951 10.295 7.018 1.00 54.59 92 PRO A N 1
ATOM 696 C CA . PRO A 1 92 ? 12.705 11.224 5.911 1.00 54.59 92 PRO A CA 1
ATOM 697 C C . PRO A 1 92 ? 13.419 10.846 4.605 1.00 54.59 92 PRO A C 1
ATOM 699 O O . PRO A 1 92 ? 12.951 11.207 3.532 1.00 54.59 92 PRO A O 1
ATOM 702 N N . THR A 1 93 ? 14.533 10.113 4.673 1.00 54.09 93 THR A N 1
ATOM 703 C CA . THR A 1 93 ? 15.376 9.807 3.498 1.00 54.09 93 THR A CA 1
ATOM 704 C C . THR A 1 93 ? 15.337 8.357 3.034 1.00 54.09 93 THR A C 1
ATOM 706 O O . THR A 1 93 ? 15.723 8.071 1.907 1.00 54.09 93 THR A O 1
ATOM 709 N N . LEU A 1 94 ? 14.896 7.433 3.885 1.00 53.22 94 LEU A N 1
ATOM 710 C CA . LEU A 1 94 ? 14.963 5.999 3.595 1.00 53.22 94 LEU A CA 1
ATOM 711 C C . LEU A 1 94 ? 13.602 5.443 3.161 1.00 53.22 94 LEU A C 1
ATOM 713 O O . LEU A 1 94 ? 13.506 4.301 2.722 1.00 53.22 94 LEU A O 1
ATOM 717 N N . GLY A 1 95 ? 12.534 6.242 3.262 1.00 56.09 95 GLY A N 1
ATOM 718 C CA . GLY A 1 95 ? 11.187 5.688 3.246 1.00 56.09 95 GLY A CA 1
ATOM 719 C C . GLY A 1 95 ? 11.045 4.634 4.347 1.00 56.09 95 GLY A C 1
ATOM 720 O O . GLY A 1 95 ? 11.829 4.585 5.297 1.00 56.09 95 GLY A O 1
ATOM 721 N N . TRP A 1 96 ? 10.056 3.758 4.216 1.00 49.62 96 TRP A N 1
ATOM 722 C CA . TRP A 1 96 ? 10.004 2.531 5.007 1.00 49.62 96 TRP A CA 1
ATOM 723 C C . TRP A 1 96 ? 11.068 1.568 4.445 1.00 49.62 96 TRP A C 1
ATOM 725 O O . TRP A 1 96 ? 10.742 0.599 3.764 1.00 49.62 96 TRP A O 1
ATOM 735 N N . VAL A 1 97 ? 12.362 1.852 4.664 1.00 50.47 97 VAL A N 1
ATOM 736 C CA . VAL A 1 97 ? 13.327 0.747 4.782 1.00 50.47 97 VAL A CA 1
ATOM 737 C C . VAL A 1 97 ? 12.753 -0.108 5.874 1.00 50.47 97 VAL A C 1
ATOM 739 O O . VAL A 1 97 ? 12.324 0.454 6.876 1.00 50.47 97 VAL A O 1
ATOM 742 N N . ASP A 1 98 ? 12.679 -1.409 5.637 1.00 49.69 98 ASP A N 1
ATOM 743 C CA . ASP A 1 98 ? 12.204 -2.387 6.589 1.00 49.69 98 ASP A CA 1
ATOM 744 C C . ASP A 1 98 ? 12.810 -2.135 7.989 1.00 49.69 98 ASP A C 1
ATOM 746 O O . ASP A 1 98 ? 13.662 -2.878 8.457 1.00 49.69 98 ASP A O 1
ATOM 750 N N . GLU A 1 99 ? 12.180 -1.255 8.770 1.00 47.47 99 GLU A N 1
ATOM 751 C CA . GLU A 1 99 ? 11.921 -1.454 10.184 1.00 47.47 99 GLU A CA 1
ATOM 752 C C . GLU A 1 99 ? 10.921 -2.617 10.318 1.00 47.47 99 GLU A C 1
ATOM 754 O O . GLU A 1 99 ? 10.047 -2.628 11.186 1.00 47.47 99 GLU A O 1
ATOM 759 N N . GLY A 1 100 ? 11.034 -3.629 9.440 1.00 49.72 100 GLY A N 1
ATOM 760 C CA . GLY A 1 100 ? 10.948 -5.020 9.799 1.00 49.72 100 GLY A CA 1
ATOM 761 C C . GLY A 1 100 ? 11.619 -5.130 11.142 1.00 49.72 100 GLY A C 1
ATOM 762 O O . GLY A 1 100 ? 12.837 -5.190 11.265 1.00 49.72 100 GLY A O 1
ATOM 763 N N . HIS A 1 101 ? 10.787 -5.024 12.170 1.00 56.56 101 HIS A N 1
ATOM 764 C CA . HIS A 1 101 ? 11.255 -5.068 13.525 1.00 56.56 101 HIS A CA 1
ATOM 765 C C . HIS A 1 101 ? 12.048 -6.362 13.612 1.00 56.56 101 HIS A C 1
ATOM 767 O O . HIS A 1 101 ? 11.538 -7.400 13.194 1.00 56.56 101 HIS A O 1
ATOM 773 N N . GLU A 1 102 ? 13.298 -6.313 14.065 1.00 51.28 102 GLU A N 1
ATOM 774 C CA . GLU A 1 102 ? 14.217 -7.464 13.997 1.00 51.28 102 GLU A CA 1
ATOM 775 C C . GLU A 1 102 ? 13.584 -8.730 14.617 1.00 51.28 102 GLU A C 1
ATOM 777 O O . GLU A 1 102 ? 13.826 -9.858 14.197 1.00 51.28 102 GLU A O 1
ATOM 782 N N . GLN A 1 103 ? 12.632 -8.535 15.537 1.00 53.66 103 GLN A N 1
ATOM 783 C CA . GLN A 1 103 ? 11.829 -9.569 16.195 1.00 53.66 103 GLN A CA 1
ATOM 784 C C . GLN A 1 103 ? 10.604 -10.096 15.394 1.00 53.66 103 GLN A C 1
ATOM 786 O O . GLN A 1 103 ? 9.929 -11.021 15.844 1.00 53.66 103 GLN A O 1
ATOM 791 N N . CYS A 1 104 ? 10.266 -9.538 14.225 1.00 61.28 104 CYS A N 1
ATOM 792 C CA . CYS A 1 104 ? 9.414 -10.167 13.199 1.00 61.28 104 CYS A CA 1
ATOM 793 C C . CYS A 1 104 ? 10.249 -10.942 12.202 1.00 61.28 104 CYS A C 1
ATOM 795 O O . CYS A 1 104 ? 9.658 -11.631 11.380 1.00 61.28 104 CYS A O 1
ATOM 797 N N . GLY A 1 105 ? 11.577 -10.813 12.227 1.00 43.53 105 GLY A N 1
ATOM 798 C CA . GLY A 1 105 ? 12.464 -11.339 11.192 1.00 43.53 105 GLY A CA 1
ATOM 799 C C . GLY A 1 105 ? 12.322 -12.841 10.937 1.00 43.53 105 GLY A C 1
ATOM 800 O O . GLY A 1 105 ? 12.694 -13.304 9.865 1.00 43.53 105 GLY A O 1
ATOM 801 N N . ASP A 1 106 ? 11.698 -13.591 11.855 1.00 46.47 106 ASP A N 1
ATOM 802 C CA . ASP A 1 106 ? 11.429 -15.026 11.706 1.00 46.47 106 ASP A CA 1
ATOM 803 C C . ASP A 1 106 ? 9.938 -15.381 11.456 1.00 46.47 106 ASP A C 1
ATOM 805 O O . ASP A 1 106 ? 9.506 -16.531 11.560 1.00 46.47 106 ASP A O 1
ATOM 809 N N . HIS A 1 107 ? 9.104 -14.399 11.075 1.00 43.88 107 HIS A N 1
ATOM 810 C CA . HIS A 1 107 ? 7.683 -14.604 10.729 1.00 43.88 107 HIS A CA 1
ATOM 811 C C . HIS A 1 107 ? 7.445 -15.341 9.404 1.00 43.88 107 HIS A C 1
ATOM 813 O O . HIS A 1 107 ? 6.291 -15.630 9.080 1.00 43.88 107 HIS A O 1
ATOM 819 N N . ARG A 1 108 ? 8.504 -15.724 8.673 1.00 44.94 108 ARG A N 1
ATOM 820 C CA . ARG A 1 108 ? 8.401 -16.567 7.467 1.00 44.94 108 ARG A CA 1
ATOM 821 C C . ARG A 1 108 ? 7.602 -17.857 7.709 1.00 44.94 108 ARG A C 1
ATOM 823 O O . ARG A 1 108 ? 6.960 -18.338 6.783 1.00 44.94 108 ARG A O 1
ATOM 830 N N . LYS A 1 109 ? 7.578 -18.383 8.944 1.00 44.00 109 LYS A N 1
ATOM 831 C CA . LYS A 1 109 ? 6.773 -19.563 9.327 1.00 44.00 109 LYS A CA 1
ATOM 832 C C . LYS A 1 109 ? 5.367 -19.240 9.861 1.00 44.00 109 LYS A C 1
ATOM 834 O O . LYS A 1 109 ? 4.459 -20.041 9.676 1.00 44.00 109 LYS A O 1
ATOM 839 N N . LYS A 1 110 ? 5.152 -18.086 10.505 1.00 42.25 110 LYS A N 1
ATOM 840 C CA . LYS A 1 110 ? 3.894 -17.779 11.226 1.00 42.25 110 LYS A CA 1
ATOM 841 C C . LYS A 1 110 ? 2.794 -17.170 10.354 1.00 42.25 110 LYS A C 1
ATOM 843 O O . LYS A 1 110 ? 1.620 -17.317 10.671 1.00 42.25 110 LYS A O 1
ATOM 848 N N . THR A 1 111 ? 3.131 -16.560 9.222 1.00 43.47 111 THR A N 1
ATOM 849 C CA . THR A 1 111 ? 2.109 -16.073 8.279 1.00 43.47 111 THR A CA 1
ATOM 850 C C . THR A 1 111 ? 1.399 -17.207 7.536 1.00 43.47 111 THR A C 1
ATOM 852 O O . THR A 1 111 ? 0.205 -17.125 7.270 1.00 43.47 111 THR A O 1
ATOM 855 N N . LEU A 1 112 ? 2.110 -18.295 7.226 1.00 43.91 112 LEU A N 1
ATOM 856 C CA . LEU A 1 112 ? 1.490 -19.500 6.663 1.00 43.91 112 LEU A CA 1
ATOM 857 C C . LEU A 1 112 ? 0.440 -20.076 7.627 1.00 43.91 112 LEU A C 1
ATOM 859 O O . LEU A 1 112 ? -0.620 -20.502 7.183 1.00 43.91 112 LEU A O 1
ATOM 863 N N . ILE A 1 113 ? 0.693 -19.976 8.937 1.00 46.00 113 ILE A N 1
ATOM 864 C CA . ILE A 1 113 ? -0.271 -20.319 9.990 1.00 46.00 113 ILE A CA 1
ATOM 865 C C . ILE A 1 113 ? -1.471 -19.355 9.978 1.00 46.00 113 ILE A C 1
ATOM 867 O O . ILE A 1 113 ? -2.591 -19.811 10.138 1.00 46.00 113 ILE A O 1
ATOM 871 N N . PHE A 1 114 ? -1.292 -18.054 9.705 1.00 44.34 114 PHE A N 1
ATOM 872 C CA . PHE A 1 114 ? -2.415 -17.103 9.596 1.00 44.34 114 PHE A CA 1
ATOM 873 C C . PHE A 1 114 ? -3.408 -17.477 8.487 1.00 44.34 114 PHE A C 1
ATOM 875 O O . PHE A 1 114 ? -4.606 -17.457 8.733 1.00 44.34 114 PHE A O 1
ATOM 882 N N . LEU A 1 115 ? -2.951 -17.843 7.287 1.00 49.47 115 LEU A N 1
ATOM 883 C CA . LEU A 1 115 ? -3.873 -18.307 6.239 1.00 49.47 115 LEU A CA 1
ATOM 884 C C . LEU A 1 115 ? -4.525 -19.650 6.618 1.00 49.47 115 LEU A C 1
ATOM 886 O O . LEU A 1 115 ? -5.693 -19.866 6.315 1.00 49.47 115 LEU A O 1
ATOM 890 N N . HIS A 1 116 ? -3.796 -20.517 7.328 1.00 49.06 116 HIS A N 1
ATOM 891 C CA . HIS A 1 116 ? -4.258 -21.849 7.727 1.00 49.06 116 HIS A CA 1
ATOM 892 C C . HIS A 1 116 ? -5.247 -21.850 8.909 1.00 49.06 116 HIS A C 1
ATOM 894 O O . HIS A 1 116 ? -6.126 -22.697 8.960 1.00 49.06 116 HIS A O 1
ATOM 900 N N . GLU A 1 117 ? -5.129 -20.917 9.859 1.00 46.66 117 GLU A N 1
ATOM 901 C CA . GLU A 1 117 ? -6.054 -20.755 10.998 1.00 46.66 117 GLU A CA 1
ATOM 902 C C . GLU A 1 117 ? -7.347 -20.017 10.613 1.00 46.66 117 GLU A C 1
ATOM 904 O O . GLU A 1 117 ? -8.292 -19.978 11.395 1.00 46.66 117 GLU A O 1
ATOM 909 N N . ASN A 1 118 ? -7.378 -19.378 9.440 1.00 46.72 118 ASN A N 1
ATOM 910 C CA . ASN A 1 118 ? -8.462 -18.489 9.018 1.00 46.72 118 ASN A CA 1
ATOM 911 C C . ASN A 1 118 ? -9.319 -19.037 7.867 1.00 46.72 118 ASN A C 1
ATOM 913 O O . ASN A 1 118 ? -10.316 -18.389 7.533 1.00 46.72 118 ASN A O 1
ATOM 917 N N . LEU A 1 119 ? -8.927 -20.172 7.280 1.00 50.72 119 LEU A N 1
ATOM 918 C CA . LEU A 1 119 ? -9.755 -21.014 6.420 1.00 50.72 119 LEU A CA 1
ATOM 919 C C . LEU A 1 119 ? -10.469 -22.012 7.338 1.00 50.72 119 LEU A C 1
ATOM 921 O O . LEU A 1 119 ? -9.875 -22.997 7.759 1.00 50.72 119 LEU A O 1
ATOM 925 N N . GLU A 1 120 ? -11.721 -21.725 7.689 1.00 42.00 120 GLU A N 1
ATOM 926 C CA . GLU A 1 120 ? -12.564 -22.623 8.498 1.00 42.00 120 GLU A CA 1
ATOM 927 C C . GLU A 1 120 ? -13.067 -23.849 7.703 1.00 42.00 120 GLU A C 1
ATOM 929 O O . GLU A 1 120 ? -13.793 -24.668 8.254 1.00 42.00 120 GLU A O 1
ATOM 934 N N . ASP A 1 121 ? -12.627 -24.028 6.450 1.00 40.41 121 ASP A N 1
ATOM 935 C CA . ASP A 1 121 ? -12.988 -25.166 5.602 1.00 40.41 121 ASP A CA 1
ATOM 936 C C . ASP A 1 121 ? -11.824 -26.163 5.458 1.00 40.41 121 ASP A C 1
ATOM 938 O O . ASP A 1 121 ? -10.697 -25.790 5.118 1.00 40.41 121 ASP A O 1
ATOM 942 N N . GLU A 1 122 ? -12.128 -27.444 5.696 1.00 37.16 122 GLU A N 1
ATOM 943 C CA . GLU A 1 122 ? -11.268 -28.638 5.652 1.00 37.16 122 GLU A CA 1
ATOM 944 C C . GLU A 1 122 ? -10.576 -28.891 4.294 1.00 37.16 122 GLU A C 1
ATOM 946 O O . GLU A 1 122 ? -10.783 -29.911 3.634 1.00 37.16 122 GLU A O 1
ATOM 951 N N . ILE A 1 123 ? -9.692 -28.005 3.845 1.00 40.75 123 ILE A N 1
ATOM 952 C CA . ILE A 1 123 ? -8.802 -28.317 2.725 1.00 40.75 123 ILE A CA 1
ATOM 953 C C . ILE A 1 123 ? -7.525 -28.931 3.297 1.00 40.75 123 ILE A C 1
ATOM 955 O O . ILE A 1 123 ? -6.600 -28.231 3.708 1.00 40.75 123 ILE A O 1
ATOM 959 N N . TRP A 1 124 ? -7.480 -30.264 3.301 1.00 34.78 124 TRP A N 1
ATOM 960 C CA . TRP A 1 124 ? -6.302 -31.076 3.605 1.00 34.78 124 TRP A CA 1
ATOM 961 C C . TRP A 1 124 ? -5.114 -30.676 2.717 1.00 34.78 124 TRP A C 1
ATOM 963 O O . TRP A 1 124 ? -4.971 -31.127 1.580 1.00 34.78 124 TRP A O 1
ATOM 973 N N . VAL A 1 125 ? -4.221 -29.827 3.228 1.00 38.91 125 VAL A N 1
ATOM 974 C CA . VAL A 1 125 ? -2.931 -29.557 2.584 1.00 38.91 125 VAL A CA 1
ATOM 975 C C . VAL A 1 125 ? -1.953 -30.642 3.024 1.00 38.91 125 VAL A C 1
ATOM 977 O O . VAL A 1 125 ? -1.199 -30.475 3.981 1.00 38.91 125 VAL A O 1
ATOM 980 N N . HIS A 1 126 ? -1.957 -31.773 2.322 1.00 34.59 126 HIS A N 1
ATOM 981 C CA . HIS A 1 126 ? -0.900 -32.767 2.466 1.00 34.59 126 HIS A CA 1
ATOM 982 C C . HIS A 1 126 ? 0.452 -32.154 2.064 1.00 34.59 126 HIS A C 1
ATOM 984 O O . HIS A 1 126 ? 0.629 -31.685 0.941 1.00 34.59 126 HIS A O 1
ATOM 990 N N . SER A 1 127 ? 1.382 -32.141 3.025 1.00 38.53 127 SER A N 1
ATOM 991 C CA . SER A 1 127 ? 2.842 -32.157 2.851 1.00 38.53 127 SER A CA 1
ATOM 992 C C . SER A 1 127 ? 3.391 -31.383 1.645 1.00 38.53 127 SER A C 1
ATOM 994 O O . SER A 1 127 ? 3.656 -31.956 0.588 1.00 38.53 127 SER A O 1
ATOM 996 N N . VAL A 1 128 ? 3.657 -30.087 1.822 1.00 38.31 128 VAL A N 1
ATOM 997 C CA . VAL A 1 128 ? 4.549 -29.369 0.902 1.00 38.31 128 VAL A CA 1
ATOM 998 C C . VAL A 1 128 ? 5.992 -29.790 1.233 1.00 38.31 128 VAL A C 1
ATOM 1000 O O . VAL A 1 128 ? 6.402 -29.604 2.380 1.00 38.31 128 VAL A O 1
ATOM 1003 N N . PRO A 1 129 ? 6.764 -30.366 0.292 1.00 35.75 129 PRO A N 1
ATOM 1004 C CA . PRO A 1 129 ? 8.122 -30.837 0.557 1.00 35.75 129 PRO A CA 1
ATOM 1005 C C . PRO A 1 129 ? 9.045 -29.716 1.045 1.00 35.75 129 PRO A C 1
ATOM 1007 O O . PRO A 1 129 ? 9.061 -28.611 0.498 1.00 35.75 129 PRO A O 1
ATOM 1010 N N . GLU A 1 130 ? 9.877 -30.041 2.032 1.00 38.03 130 GLU A N 1
ATOM 1011 C CA . GLU A 1 130 ? 10.821 -29.156 2.735 1.00 38.03 130 GLU A CA 1
ATOM 1012 C C . GLU A 1 130 ? 11.888 -28.508 1.820 1.00 38.03 130 GLU A C 1
ATOM 1014 O O . GLU A 1 130 ? 12.587 -27.568 2.203 1.00 38.03 130 GLU A O 1
ATOM 1019 N N . THR A 1 131 ? 11.983 -28.969 0.570 1.00 32.34 131 THR A N 1
ATOM 1020 C CA . THR A 1 131 ? 12.889 -28.469 -0.472 1.00 32.34 131 THR A CA 1
ATOM 1021 C C . THR A 1 131 ? 12.366 -27.230 -1.204 1.00 32.34 131 THR A C 1
ATOM 1023 O O . THR A 1 131 ? 13.151 -26.515 -1.828 1.00 32.34 131 THR A O 1
ATOM 1026 N N . TYR A 1 132 ? 11.087 -26.877 -1.052 1.00 34.16 132 TYR A N 1
ATOM 1027 C CA . TYR A 1 132 ? 10.546 -25.594 -1.502 1.00 34.16 132 TYR A CA 1
ATOM 1028 C C . TYR A 1 132 ? 10.722 -24.522 -0.418 1.00 34.16 132 TYR A C 1
ATOM 1030 O O . TYR A 1 132 ? 9.759 -23.951 0.094 1.00 34.16 132 TYR A O 1
ATOM 1038 N N . LYS A 1 133 ? 11.982 -24.171 -0.115 1.00 34.72 133 LYS A N 1
ATOM 1039 C CA . LYS A 1 133 ? 12.345 -22.886 0.517 1.00 34.72 133 LYS A CA 1
ATOM 1040 C C . LYS A 1 133 ? 12.088 -21.741 -0.463 1.00 34.72 133 LYS A C 1
ATOM 1042 O O . LYS A 1 133 ? 12.987 -20.988 -0.836 1.00 34.72 133 LYS A O 1
ATOM 1047 N N . ILE A 1 134 ? 10.858 -21.617 -0.934 1.00 37.31 134 ILE A N 1
ATOM 1048 C CA . ILE A 1 134 ? 10.450 -20.432 -1.654 1.00 37.31 134 ILE A CA 1
ATOM 1049 C C . ILE A 1 134 ? 10.473 -19.318 -0.610 1.00 37.31 134 ILE A C 1
ATOM 1051 O O . ILE A 1 134 ? 9.853 -19.429 0.450 1.00 37.31 134 ILE A O 1
ATOM 1055 N N . ARG A 1 135 ? 11.276 -18.281 -0.863 1.00 36.19 135 ARG A N 1
ATOM 1056 C CA . ARG A 1 135 ? 11.292 -17.041 -0.083 1.00 36.19 135 ARG A CA 1
ATOM 1057 C C . ARG A 1 135 ? 9.927 -16.367 -0.247 1.00 36.19 135 ARG A C 1
ATOM 1059 O O . ARG A 1 135 ? 9.782 -15.432 -1.019 1.00 36.19 135 ARG A O 1
ATOM 1066 N N . TRP A 1 136 ? 8.918 -16.879 0.444 1.00 40.12 136 TRP A N 1
ATOM 1067 C CA . TRP A 1 136 ? 7.599 -16.283 0.496 1.00 40.12 136 TRP A CA 1
ATOM 1068 C C . TRP A 1 136 ? 7.634 -15.146 1.510 1.00 40.12 136 TRP A C 1
ATOM 1070 O O . TRP A 1 136 ? 7.481 -15.354 2.713 1.00 40.12 136 TRP A O 1
ATOM 1080 N N . ASN A 1 137 ? 7.827 -13.929 1.019 1.00 46.38 137 ASN A N 1
ATOM 1081 C CA . ASN A 1 137 ? 7.284 -12.760 1.690 1.00 46.38 137 ASN A CA 1
ATOM 1082 C C . ASN A 1 137 ? 5.779 -12.764 1.380 1.00 46.38 137 ASN A C 1
ATOM 1084 O O . ASN A 1 137 ? 5.323 -12.110 0.454 1.00 46.38 137 ASN A O 1
ATOM 1088 N N . SER A 1 138 ? 4.996 -13.556 2.114 1.00 49.72 138 SER A N 1
ATOM 1089 C CA . SER A 1 138 ? 3.559 -13.818 1.879 1.00 49.72 138 SER A CA 1
ATOM 1090 C C . SER A 1 138 ? 2.628 -12.600 2.015 1.00 49.72 138 SER A C 1
ATOM 1092 O O . SER A 1 138 ? 1.411 -12.742 2.040 1.00 49.72 138 SER A O 1
ATOM 1094 N N . HIS A 1 139 ? 3.194 -11.396 2.069 1.00 50.41 139 HIS A N 1
ATOM 1095 C CA . HIS A 1 139 ? 2.475 -10.129 2.065 1.00 50.41 139 HIS A CA 1
ATOM 1096 C C . HIS A 1 139 ? 3.144 -9.073 1.184 1.00 50.41 139 HIS A C 1
ATOM 1098 O O . HIS A 1 139 ? 2.817 -7.899 1.332 1.00 50.41 139 HIS A O 1
ATOM 1104 N N . SER A 1 140 ? 4.103 -9.429 0.328 1.00 51.62 140 SER A N 1
ATOM 1105 C CA . SER A 1 140 ? 4.605 -8.500 -0.677 1.00 51.62 140 SER A CA 1
ATOM 1106 C C . SER A 1 140 ? 4.099 -8.885 -2.050 1.00 51.62 140 SER A C 1
ATOM 1108 O O . SER A 1 140 ? 4.114 -10.044 -2.460 1.00 51.62 140 SER A O 1
ATOM 1110 N N . TRP A 1 141 ? 3.639 -7.878 -2.776 1.00 49.59 141 TRP A N 1
ATOM 1111 C CA . TRP A 1 141 ? 3.448 -8.024 -4.196 1.00 49.59 141 TRP A CA 1
ATOM 1112 C C . TRP A 1 141 ? 4.814 -7.953 -4.884 1.00 49.59 141 TRP A C 1
ATOM 1114 O O . TRP A 1 141 ? 5.471 -6.905 -4.869 1.00 49.59 141 TRP A O 1
ATOM 1124 N N . GLN A 1 142 ? 5.226 -9.071 -5.487 1.00 59.41 142 GLN A N 1
ATOM 1125 C CA . GLN A 1 142 ? 6.480 -9.173 -6.227 1.00 59.41 142 GLN A CA 1
ATOM 1126 C C . GLN A 1 142 ? 6.213 -9.084 -7.743 1.00 59.41 142 GLN A C 1
ATOM 1128 O O . GLN A 1 142 ? 5.479 -9.913 -8.291 1.00 59.41 142 GLN A O 1
ATOM 1133 N N . PRO A 1 143 ? 6.824 -8.137 -8.484 1.00 51.84 143 PRO A N 1
ATOM 1134 C CA . PRO A 1 143 ? 7.124 -8.415 -9.893 1.00 51.84 143 PRO A CA 1
ATOM 1135 C C . PRO A 1 143 ? 8.004 -9.659 -9.917 1.00 51.84 143 PRO A C 1
ATOM 1137 O O . PRO A 1 143 ? 8.882 -9.771 -9.073 1.00 51.84 143 PRO A O 1
ATOM 1140 N N . ARG A 1 144 ? 7.844 -10.556 -10.889 1.00 55.09 144 ARG A N 1
ATOM 1141 C CA . ARG A 1 144 ? 8.767 -11.683 -11.135 1.00 55.09 144 ARG A CA 1
ATOM 1142 C C . ARG A 1 144 ? 10.206 -11.461 -10.613 1.00 55.09 144 ARG A C 1
ATOM 1144 O O . ARG A 1 144 ? 10.859 -10.506 -11.014 1.00 55.09 144 ARG A O 1
ATOM 1151 N N . LYS A 1 145 ? 10.666 -12.389 -9.768 1.00 53.25 145 LYS A N 1
ATOM 1152 C CA . LYS A 1 145 ? 11.994 -12.606 -9.151 1.00 53.25 145 LYS A CA 1
ATOM 1153 C C . LYS A 1 145 ? 12.851 -11.419 -8.648 1.00 53.25 145 LYS A C 1
ATOM 1155 O O . LYS A 1 145 ? 13.430 -11.610 -7.589 1.00 53.25 145 LYS A O 1
ATOM 1160 N N . ASN A 1 146 ? 12.953 -10.252 -9.293 1.00 57.84 146 ASN A N 1
ATOM 1161 C CA . ASN A 1 146 ? 14.040 -9.287 -9.016 1.00 57.84 146 ASN A CA 1
ATOM 1162 C C . ASN A 1 146 ? 13.642 -7.790 -9.016 1.00 57.84 146 ASN A C 1
ATOM 1164 O O . ASN A 1 146 ? 14.519 -6.934 -9.116 1.00 57.84 146 ASN A O 1
ATOM 1168 N N . GLY A 1 147 ? 12.356 -7.427 -8.956 1.00 60.69 147 GLY A N 1
ATOM 1169 C CA . GLY A 1 147 ? 11.975 -6.014 -8.790 1.00 60.69 147 GLY A CA 1
ATOM 1170 C C . GLY A 1 147 ? 11.557 -5.690 -7.352 1.00 60.69 147 GLY A C 1
ATOM 1171 O O . GLY A 1 147 ? 11.222 -6.601 -6.601 1.00 60.69 147 GLY A O 1
ATOM 1172 N N . PRO A 1 148 ? 11.566 -4.407 -6.960 1.00 65.25 148 PRO A N 1
ATOM 1173 C CA . PRO A 1 148 ? 11.199 -3.980 -5.621 1.00 65.25 148 PRO A CA 1
ATOM 1174 C C . PRO A 1 148 ? 9.788 -4.410 -5.209 1.00 65.25 148 PRO A C 1
ATOM 1176 O O . PRO A 1 148 ? 8.795 -4.133 -5.892 1.00 65.25 148 PRO A O 1
ATOM 1179 N N . ASP A 1 149 ? 9.739 -5.051 -4.047 1.00 75.38 149 ASP A N 1
ATOM 1180 C CA . ASP A 1 149 ? 8.536 -5.530 -3.383 1.00 75.38 149 ASP A CA 1
ATOM 1181 C C . ASP A 1 149 ? 7.703 -4.363 -2.836 1.00 75.38 149 ASP A C 1
ATOM 1183 O O . ASP A 1 149 ? 8.227 -3.455 -2.185 1.00 75.38 149 ASP A O 1
ATOM 1187 N N . VAL A 1 150 ? 6.383 -4.417 -3.043 1.00 82.31 150 VAL A N 1
ATOM 1188 C CA . VAL A 1 150 ? 5.432 -3.577 -2.298 1.00 82.31 150 VAL A CA 1
ATOM 1189 C C . VAL A 1 150 ? 4.815 -4.433 -1.203 1.00 82.31 150 VAL A C 1
ATOM 1191 O O . VAL A 1 150 ? 4.022 -5.330 -1.488 1.00 82.31 150 VAL A O 1
ATOM 1194 N N . SER A 1 151 ? 5.195 -4.189 0.051 1.00 83.44 151 SER A N 1
ATOM 1195 C CA . SER A 1 151 ? 4.606 -4.886 1.197 1.00 83.44 151 SER A CA 1
ATOM 1196 C C . SER A 1 151 ? 3.189 -4.383 1.486 1.00 83.44 151 SER A C 1
ATOM 1198 O O . SER A 1 151 ? 2.871 -3.214 1.251 1.00 83.44 151 SER A O 1
ATOM 1200 N N . PHE A 1 152 ? 2.344 -5.252 2.048 1.00 86.38 152 PHE A N 1
ATOM 1201 C CA . PHE A 1 152 ? 0.999 -4.878 2.486 1.00 86.38 152 PHE A CA 1
ATOM 1202 C C . PHE A 1 152 ? 1.057 -3.734 3.490 1.00 86.38 152 PHE A C 1
ATOM 1204 O O . PHE A 1 152 ? 0.290 -2.790 3.384 1.00 86.38 152 PHE A O 1
ATOM 1211 N N . SER A 1 153 ? 2.004 -3.783 4.431 1.00 85.38 153 SER A N 1
ATOM 1212 C CA . SER A 1 153 ? 2.197 -2.727 5.425 1.00 85.38 153 SER A CA 1
ATOM 1213 C C . SER A 1 153 ? 2.467 -1.371 4.770 1.00 85.38 153 SER A C 1
ATOM 1215 O O . SER A 1 153 ? 1.859 -0.383 5.166 1.00 85.38 153 SER A O 1
ATOM 1217 N N . ALA A 1 154 ? 3.325 -1.314 3.745 1.00 86.31 154 ALA A N 1
ATOM 1218 C CA . ALA A 1 154 ? 3.598 -0.069 3.029 1.00 86.31 154 ALA A CA 1
ATOM 1219 C C . ALA A 1 154 ? 2.348 0.445 2.296 1.00 86.31 154 ALA A C 1
ATOM 1221 O O . ALA A 1 154 ? 1.992 1.613 2.439 1.00 86.31 154 ALA A O 1
ATOM 1222 N N . ALA A 1 155 ? 1.647 -0.432 1.572 1.00 91.31 155 ALA A N 1
ATOM 1223 C CA . ALA A 1 155 ? 0.401 -0.090 0.885 1.00 91.31 155 ALA A CA 1
ATOM 1224 C C . ALA A 1 155 ? -0.689 0.396 1.861 1.00 91.31 155 ALA A C 1
ATOM 1226 O O . ALA A 1 155 ? -1.327 1.422 1.637 1.00 91.31 155 ALA A O 1
ATOM 1227 N N . HIS A 1 156 ? -0.853 -0.304 2.982 1.00 93.12 156 HIS A N 1
ATOM 1228 C CA . HIS A 1 156 ? -1.782 0.035 4.052 1.00 93.12 156 HIS A CA 1
ATOM 1229 C C . HIS A 1 156 ? -1.478 1.403 4.659 1.00 93.12 156 HIS A C 1
ATOM 1231 O O . HIS A 1 156 ? -2.380 2.225 4.772 1.00 93.12 156 HIS A O 1
ATOM 1237 N N . LEU A 1 157 ? -0.214 1.683 4.989 1.00 92.62 157 LEU A N 1
ATOM 1238 C CA . LEU A 1 157 ? 0.203 2.971 5.544 1.00 92.62 157 LEU A CA 1
ATOM 1239 C C . LEU A 1 157 ? -0.017 4.128 4.565 1.00 92.62 157 LEU A C 1
ATOM 1241 O O . LEU A 1 157 ? -0.439 5.201 4.989 1.00 92.62 157 LEU A O 1
ATOM 1245 N N . VAL A 1 158 ? 0.215 3.919 3.268 1.00 94.50 158 VAL A N 1
ATOM 1246 C CA . VAL A 1 158 ? -0.133 4.911 2.236 1.00 94.50 158 VAL A CA 1
ATOM 1247 C C . VAL A 1 158 ? -1.639 5.178 2.232 1.00 94.50 158 VAL A C 1
ATOM 1249 O O . VAL A 1 158 ? -2.072 6.330 2.263 1.00 94.50 158 VAL A O 1
ATOM 1252 N N . MET A 1 159 ? -2.455 4.123 2.287 1.00 96.38 159 MET A N 1
ATOM 1253 C CA . MET A 1 159 ? -3.913 4.261 2.322 1.00 96.38 159 MET A CA 1
ATOM 1254 C C . MET A 1 159 ? -4.443 4.841 3.640 1.00 96.38 159 MET A C 1
ATOM 1256 O O . MET A 1 159 ? -5.471 5.514 3.652 1.00 96.38 159 MET A O 1
ATOM 1260 N N . ILE A 1 160 ? -3.757 4.633 4.762 1.00 95.38 160 ILE A N 1
ATOM 1261 C CA . ILE A 1 160 ? -4.063 5.304 6.031 1.00 95.38 160 ILE A CA 1
ATOM 1262 C C . ILE A 1 160 ? -3.824 6.804 5.898 1.00 95.38 160 ILE A C 1
ATOM 1264 O O . ILE A 1 160 ? -4.695 7.579 6.291 1.00 95.38 160 ILE A O 1
ATOM 1268 N N . GLN A 1 161 ? -2.683 7.221 5.342 1.00 95.62 161 GLN A N 1
ATOM 1269 C CA . GLN A 1 161 ? -2.418 8.643 5.140 1.00 95.62 161 GLN A CA 1
ATOM 1270 C C . GLN A 1 161 ? -3.484 9.283 4.246 1.00 95.62 161 GLN A C 1
ATOM 1272 O O . GLN A 1 161 ? -3.966 10.371 4.547 1.00 95.62 161 GLN A O 1
ATOM 1277 N N . HIS A 1 162 ? -3.890 8.594 3.179 1.00 96.69 162 HIS A N 1
ATOM 1278 C CA . HIS A 1 162 ? -4.967 9.056 2.307 1.00 96.69 162 HIS A CA 1
ATOM 1279 C C . HIS A 1 162 ? -6.288 9.265 3.059 1.00 96.69 162 HIS A C 1
ATOM 1281 O O . HIS A 1 162 ? -6.910 10.315 2.922 1.00 96.69 162 HIS A O 1
ATOM 1287 N N . ARG A 1 163 ? -6.692 8.295 3.889 1.00 96.25 163 ARG A N 1
ATOM 1288 C CA . ARG A 1 163 ? -7.984 8.320 4.593 1.00 96.25 163 ARG A CA 1
ATOM 1289 C C . ARG A 1 163 ? -8.032 9.267 5.790 1.00 96.25 163 ARG A C 1
ATOM 1291 O O . ARG A 1 163 ? -9.082 9.837 6.067 1.00 96.25 163 ARG A O 1
ATOM 1298 N N . TYR A 1 164 ? -6.930 9.406 6.526 1.00 95.62 164 TYR A N 1
ATOM 1299 C CA . TYR A 1 164 ? -6.905 10.127 7.808 1.00 95.62 164 TYR A CA 1
ATOM 1300 C C . TYR A 1 164 ? -6.035 11.393 7.791 1.00 95.62 164 TYR A C 1
ATOM 1302 O O . TYR A 1 164 ? -6.028 12.164 8.752 1.00 95.62 164 TYR A O 1
ATOM 1310 N N . GLY A 1 165 ? -5.328 11.640 6.689 1.00 95.50 165 GLY A N 1
ATOM 1311 C CA . GLY A 1 165 ? -4.543 12.842 6.441 1.00 95.50 165 GLY A CA 1
ATOM 1312 C C . GLY A 1 165 ? -3.036 12.691 6.705 1.00 95.50 165 GLY A C 1
ATOM 1313 O O . GLY A 1 165 ? -2.579 11.674 7.228 1.00 95.50 165 GLY A O 1
ATOM 1314 N N . PRO A 1 166 ? -2.238 13.737 6.400 1.00 93.31 166 PRO A N 1
ATOM 1315 C CA . PRO A 1 166 ? -0.771 13.667 6.322 1.00 93.31 166 PRO A CA 1
ATOM 1316 C C . PRO A 1 166 ? -0.044 13.275 7.612 1.00 93.31 166 PRO A C 1
ATOM 1318 O O . PRO A 1 166 ? 1.108 12.853 7.560 1.00 93.31 166 PRO A O 1
ATOM 1321 N N . ARG A 1 167 ? -0.700 13.438 8.769 1.00 92.00 167 ARG A N 1
ATOM 1322 C CA . ARG A 1 167 ? -0.153 13.062 10.083 1.00 92.00 167 ARG A CA 1
ATOM 1323 C C . ARG A 1 167 ? -0.117 11.553 10.303 1.00 92.00 167 ARG A C 1
ATOM 1325 O O . ARG A 1 167 ? 0.562 11.111 11.221 1.00 92.00 167 ARG A O 1
ATOM 1332 N N . TYR A 1 168 ? -0.865 10.796 9.511 1.00 93.81 168 TYR A N 1
ATOM 1333 C CA . TYR A 1 168 ? -0.905 9.347 9.580 1.00 93.81 168 TYR A CA 1
ATOM 1334 C C . TYR A 1 168 ? -0.082 8.740 8.448 1.00 93.81 168 TYR A C 1
ATOM 1336 O O . TYR A 1 168 ? 0.099 9.362 7.405 1.00 93.81 168 TYR A O 1
ATOM 1344 N N . GLY A 1 169 ? 0.336 7.486 8.619 1.00 91.88 169 GLY A N 1
ATOM 1345 C CA . GLY A 1 169 ? 0.794 6.669 7.502 1.00 91.88 169 GLY A CA 1
ATOM 1346 C C . GLY A 1 169 ? 2.046 7.183 6.780 1.00 91.88 169 GLY A C 1
ATOM 1347 O O . GLY A 1 169 ? 2.880 7.884 7.349 1.00 91.88 169 GLY A O 1
ATOM 1348 N N . LEU A 1 170 ? 2.196 6.789 5.516 1.00 90.75 170 LEU A N 1
ATOM 1349 C CA . LEU A 1 170 ? 3.354 7.121 4.680 1.00 90.75 170 LEU A CA 1
ATOM 1350 C C . LEU A 1 170 ? 2.927 7.887 3.429 1.00 90.75 170 LEU A C 1
ATOM 1352 O O . LEU A 1 170 ? 1.873 7.592 2.874 1.00 90.75 170 LEU A O 1
ATOM 1356 N N . SER A 1 171 ? 3.792 8.789 2.943 1.00 92.94 171 SER A N 1
ATOM 1357 C CA . SER A 1 171 ? 3.618 9.392 1.611 1.00 92.94 171 SER A CA 1
ATOM 1358 C C . SER A 1 171 ? 3.529 8.313 0.544 1.00 92.94 171 SER A C 1
ATOM 1360 O O . SER A 1 171 ? 4.326 7.377 0.546 1.00 92.94 171 SER A O 1
ATOM 1362 N N . ILE A 1 172 ? 2.630 8.485 -0.425 1.00 94.44 172 ILE A N 1
ATOM 1363 C CA . ILE A 1 172 ? 2.561 7.638 -1.622 1.00 94.44 172 ILE A CA 1
ATOM 1364 C C . ILE A 1 172 ? 3.889 7.584 -2.391 1.00 94.44 172 ILE A C 1
ATOM 1366 O O . ILE A 1 172 ? 4.164 6.614 -3.098 1.00 94.44 172 ILE A O 1
ATOM 1370 N N . ASP A 1 173 ? 4.744 8.594 -2.223 1.00 91.69 173 ASP A N 1
ATOM 1371 C CA . ASP A 1 173 ? 6.060 8.653 -2.853 1.00 91.69 173 ASP A CA 1
ATOM 1372 C C . ASP A 1 173 ? 6.978 7.503 -2.426 1.00 91.69 173 ASP A C 1
ATOM 1374 O O . ASP A 1 173 ? 7.844 7.117 -3.204 1.00 91.69 173 ASP A O 1
ATOM 1378 N N . VAL A 1 174 ? 6.744 6.866 -1.268 1.00 88.44 174 VAL A N 1
ATOM 1379 C CA . VAL A 1 174 ? 7.508 5.671 -0.849 1.00 88.44 174 VAL A CA 1
ATOM 1380 C C . VAL A 1 174 ? 7.333 4.482 -1.804 1.00 88.44 174 VAL A C 1
ATOM 1382 O O . VAL A 1 174 ? 8.146 3.556 -1.812 1.00 88.44 174 VAL A O 1
ATOM 1385 N N . LEU A 1 175 ? 6.267 4.487 -2.611 1.00 89.19 175 LEU A N 1
ATOM 1386 C CA . LEU A 1 175 ? 5.995 3.470 -3.628 1.00 89.19 175 LEU A CA 1
ATOM 1387 C C . LEU A 1 175 ? 6.555 3.848 -5.005 1.00 89.19 175 LEU A C 1
ATOM 1389 O O . LEU A 1 175 ? 6.623 2.993 -5.891 1.00 89.19 175 LEU A O 1
ATOM 1393 N N . LYS A 1 176 ? 6.961 5.108 -5.199 1.00 90.75 176 LYS A N 1
ATOM 1394 C CA . LYS A 1 176 ? 7.539 5.592 -6.452 1.00 90.75 176 LYS A CA 1
ATOM 1395 C C . LYS A 1 176 ? 9.033 5.302 -6.465 1.00 90.75 176 LYS A C 1
ATOM 1397 O O . LYS A 1 176 ? 9.738 5.523 -5.486 1.00 90.75 176 LYS A O 1
ATOM 1402 N N . ARG A 1 177 ? 9.522 4.773 -7.582 1.00 87.75 177 ARG A N 1
ATOM 1403 C CA . ARG A 1 177 ? 10.935 4.418 -7.763 1.00 87.75 177 ARG A CA 1
ATOM 1404 C C . ARG A 1 177 ? 11.310 4.619 -9.214 1.00 87.75 177 ARG A C 1
ATOM 1406 O O . ARG A 1 177 ? 10.518 4.310 -10.098 1.00 87.75 177 ARG A O 1
ATOM 1413 N N . GLU A 1 178 ? 12.519 5.080 -9.461 1.00 90.00 178 GLU A N 1
ATOM 1414 C CA . GLU A 1 178 ? 13.057 5.197 -10.809 1.00 90.00 178 GLU A CA 1
ATOM 1415 C C . GLU A 1 178 ? 14.451 4.587 -10.835 1.00 90.00 178 GLU A C 1
ATOM 1417 O O . GLU A 1 178 ? 15.245 4.821 -9.929 1.00 90.00 178 GLU A O 1
ATOM 1422 N N . PHE A 1 179 ? 14.734 3.763 -11.834 1.00 85.44 179 PHE A N 1
ATOM 1423 C CA . PHE A 1 179 ? 16.042 3.158 -12.034 1.00 85.44 179 PHE A CA 1
ATOM 1424 C C . PHE A 1 179 ? 16.403 3.304 -13.496 1.00 85.44 179 PHE A C 1
ATOM 1426 O O . PHE A 1 179 ? 15.634 2.880 -14.357 1.00 85.44 179 PHE A O 1
ATOM 1433 N N . ASN A 1 180 ? 17.576 3.856 -13.767 1.00 86.81 180 ASN A N 1
ATOM 1434 C CA . ASN A 1 180 ? 18.126 3.906 -15.110 1.00 86.81 180 ASN A CA 1
ATOM 1435 C C . ASN A 1 180 ? 19.477 3.203 -15.075 1.00 86.81 180 ASN A C 1
ATOM 1437 O O . ASN A 1 180 ? 20.315 3.514 -14.230 1.00 86.81 180 ASN A O 1
ATOM 1441 N N . PHE A 1 181 ? 19.680 2.221 -15.942 1.00 84.38 181 PHE A N 1
ATOM 1442 C CA . PHE A 1 181 ? 20.936 1.488 -15.983 1.00 84.38 181 PHE A CA 1
ATOM 1443 C C . PHE A 1 181 ? 21.268 1.021 -17.385 1.00 84.38 181 PHE A C 1
ATOM 1445 O O . PHE A 1 181 ? 20.388 0.820 -18.217 1.00 84.38 181 PHE A O 1
ATOM 1452 N N . GLU A 1 182 ? 22.552 0.818 -17.632 1.00 84.19 182 GLU A N 1
ATOM 1453 C CA . GLU A 1 182 ? 23.036 0.249 -18.880 1.00 84.19 182 GLU A CA 1
ATOM 1454 C C . GLU A 1 182 ? 23.592 -1.140 -18.616 1.00 84.19 182 GLU A C 1
ATOM 1456 O O . GLU A 1 182 ? 24.243 -1.371 -17.600 1.00 84.19 182 GLU A O 1
ATOM 1461 N N . THR A 1 183 ? 23.318 -2.095 -19.501 1.00 80.69 183 THR A N 1
ATOM 1462 C CA . THR A 1 183 ? 23.945 -3.412 -19.406 1.00 80.69 183 THR A CA 1
ATOM 1463 C C . THR A 1 183 ? 24.032 -4.127 -20.748 1.00 80.69 183 THR A C 1
ATOM 1465 O O . THR A 1 183 ? 23.297 -3.835 -21.690 1.00 80.69 183 THR A O 1
ATOM 1468 N N . PHE A 1 184 ? 24.936 -5.097 -20.847 1.00 76.19 184 PHE A N 1
ATOM 1469 C CA . PHE A 1 184 ? 25.033 -5.976 -22.003 1.00 76.19 184 PHE A CA 1
ATOM 1470 C C . PHE A 1 184 ? 24.144 -7.206 -21.808 1.00 76.19 184 PHE A C 1
ATOM 1472 O O . PHE A 1 184 ? 24.414 -8.063 -20.964 1.00 76.19 184 PHE A O 1
ATOM 1479 N N . MET A 1 185 ? 23.085 -7.330 -22.612 1.00 70.06 185 MET A N 1
ATOM 1480 C CA . MET A 1 185 ? 22.150 -8.444 -22.472 1.00 70.06 185 MET A CA 1
ATOM 1481 C C . MET A 1 185 ? 22.767 -9.766 -22.954 1.00 70.06 185 MET A C 1
ATOM 1483 O O . MET A 1 185 ? 23.017 -9.980 -24.143 1.00 70.06 185 MET A O 1
ATOM 1487 N N . LYS A 1 186 ? 22.942 -10.716 -22.031 1.00 68.38 186 LYS A N 1
ATOM 1488 C CA . LYS A 1 186 ? 23.265 -12.109 -22.359 1.00 68.38 186 LYS A CA 1
ATOM 1489 C C . LYS A 1 186 ? 21.967 -12.859 -22.679 1.00 68.38 186 LYS A C 1
ATOM 1491 O O . LYS A 1 186 ? 21.375 -13.456 -21.792 1.00 68.38 186 LYS A O 1
ATOM 1496 N N . LEU A 1 187 ? 21.558 -12.899 -23.952 1.00 62.53 187 LEU A N 1
ATOM 1497 C CA . LEU A 1 187 ? 20.304 -13.538 -24.422 1.00 62.53 187 LEU A CA 1
ATOM 1498 C C . LEU A 1 187 ? 20.091 -15.009 -23.995 1.00 62.53 187 LEU A C 1
ATOM 1500 O O . LEU A 1 187 ? 18.996 -15.537 -24.152 1.00 62.53 187 LEU A O 1
ATOM 1504 N N . ARG A 1 188 ? 21.131 -15.697 -23.507 1.00 58.47 188 ARG A N 1
ATOM 1505 C CA . ARG A 1 188 ? 21.072 -17.104 -23.076 1.00 58.47 188 ARG A CA 1
ATOM 1506 C C . ARG A 1 188 ? 21.055 -17.301 -21.559 1.00 58.47 188 ARG A C 1
ATOM 1508 O O . ARG A 1 188 ? 21.018 -18.448 -21.126 1.00 58.47 188 ARG A O 1
ATOM 1515 N N . SER A 1 189 ? 21.117 -16.231 -20.768 1.00 61.06 189 SER A N 1
ATOM 1516 C CA . SER A 1 189 ? 21.083 -16.328 -19.309 1.00 61.06 189 SER A CA 1
ATOM 1517 C C . SER A 1 189 ? 19.754 -15.818 -18.763 1.00 61.06 189 SER A C 1
ATOM 1519 O O . SER A 1 189 ? 19.248 -14.799 -19.221 1.00 61.06 189 SER A O 1
ATOM 1521 N N . ASN A 1 190 ? 19.218 -16.494 -17.746 1.00 59.34 190 ASN A N 1
ATOM 1522 C CA . ASN A 1 190 ? 18.064 -16.024 -16.966 1.00 59.34 190 ASN A CA 1
ATOM 1523 C C . ASN A 1 190 ? 18.467 -14.961 -15.921 1.00 59.34 190 ASN A C 1
ATOM 1525 O O . ASN A 1 190 ? 17.770 -14.768 -14.921 1.00 59.34 190 ASN A O 1
ATOM 1529 N N . ASP A 1 191 ? 19.606 -14.299 -16.122 1.00 61.84 191 ASP A N 1
ATOM 1530 C CA . ASP A 1 191 ? 20.120 -13.275 -15.224 1.00 61.84 191 ASP A CA 1
ATOM 1531 C C . ASP A 1 191 ? 19.305 -11.993 -15.412 1.00 61.84 191 ASP A C 1
ATOM 1533 O O . ASP A 1 191 ? 19.490 -11.233 -16.361 1.00 61.84 191 ASP A O 1
ATOM 1537 N N . HIS A 1 192 ? 18.363 -11.761 -14.503 1.00 64.31 192 HIS A N 1
ATOM 1538 C CA . HIS A 1 192 ? 17.669 -10.485 -14.396 1.00 64.31 192 HIS A CA 1
ATOM 1539 C C . HIS A 1 192 ? 18.539 -9.489 -13.623 1.00 64.31 192 HIS A C 1
ATOM 1541 O O . HIS A 1 192 ? 19.102 -9.844 -12.585 1.00 64.31 192 HIS A O 1
ATOM 1547 N N . PHE A 1 193 ? 18.591 -8.234 -14.079 1.00 65.44 193 PHE A N 1
ATOM 1548 C CA . PHE A 1 193 ? 19.265 -7.161 -13.346 1.00 65.44 193 PHE A CA 1
ATOM 1549 C C . PHE A 1 193 ? 18.656 -7.037 -11.932 1.00 65.44 193 PHE A C 1
ATOM 1551 O O . PHE A 1 193 ? 17.433 -6.894 -11.818 1.00 65.44 193 PHE A O 1
ATOM 1558 N N . PRO A 1 194 ? 19.455 -7.157 -10.856 1.00 68.12 194 PRO A N 1
ATOM 1559 C CA . PRO A 1 194 ? 18.945 -7.221 -9.490 1.0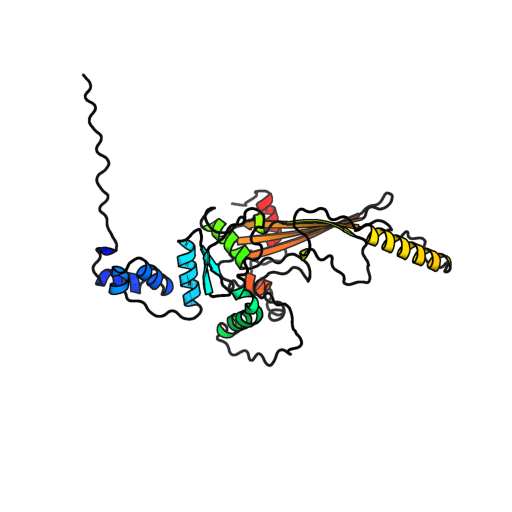0 68.12 194 PRO A CA 1
ATOM 1560 C C . PRO A 1 194 ? 18.614 -5.813 -8.979 1.00 68.12 194 PRO A C 1
ATOM 1562 O O . PRO A 1 194 ? 19.401 -5.206 -8.256 1.00 68.12 194 PRO A O 1
ATOM 1565 N N . LEU A 1 195 ? 17.460 -5.271 -9.385 1.00 67.81 195 LEU A N 1
ATOM 1566 C CA . LEU A 1 195 ? 17.017 -3.915 -9.019 1.00 67.81 195 LEU A CA 1
ATOM 1567 C C . LEU A 1 195 ? 16.920 -3.710 -7.504 1.00 67.81 195 LEU A C 1
ATOM 1569 O O . LEU A 1 195 ? 17.045 -2.591 -7.024 1.00 67.81 195 LEU A O 1
ATOM 1573 N N . ASP A 1 196 ? 16.705 -4.787 -6.755 1.00 66.12 196 ASP A N 1
ATOM 1574 C CA . ASP A 1 196 ? 16.655 -4.820 -5.295 1.00 66.12 196 ASP A CA 1
ATOM 1575 C C . ASP A 1 196 ? 17.981 -4.435 -4.621 1.00 66.12 196 ASP A C 1
ATOM 1577 O O . ASP A 1 196 ? 17.975 -3.995 -3.474 1.00 66.12 196 ASP A O 1
ATOM 1581 N N . LYS A 1 197 ? 19.112 -4.564 -5.324 1.00 70.69 197 LYS A N 1
ATOM 1582 C CA . LYS A 1 197 ? 20.443 -4.238 -4.789 1.00 70.69 197 LYS A CA 1
ATOM 1583 C C . LYS A 1 197 ? 20.836 -2.773 -4.950 1.00 70.69 197 LYS A C 1
ATOM 1585 O O . LYS A 1 197 ? 21.882 -2.374 -4.443 1.00 70.69 197 LYS A O 1
ATOM 1590 N N . TYR A 1 198 ? 20.032 -1.986 -5.657 1.00 72.06 198 TYR A N 1
ATOM 1591 C CA . TYR A 1 198 ? 20.363 -0.615 -6.014 1.00 72.06 198 TYR A CA 1
ATOM 1592 C C . TYR A 1 198 ? 19.363 0.364 -5.389 1.00 72.06 198 TYR A C 1
ATOM 1594 O O . TYR A 1 198 ? 18.158 0.100 -5.405 1.00 72.06 198 TYR A O 1
ATOM 1602 N N . PRO A 1 199 ? 19.815 1.508 -4.844 1.00 72.50 199 PRO A N 1
ATOM 1603 C CA . PRO A 1 199 ? 18.895 2.524 -4.358 1.00 72.50 199 PRO A CA 1
ATOM 1604 C C . PRO A 1 199 ? 18.054 3.131 -5.503 1.00 72.50 199 PRO A C 1
ATOM 1606 O O . PRO A 1 199 ? 18.516 3.249 -6.643 1.00 72.50 199 PRO A O 1
ATOM 1609 N N . PRO A 1 200 ? 16.798 3.521 -5.246 1.00 73.50 200 PRO A N 1
ATOM 1610 C CA . PRO A 1 200 ? 15.991 4.230 -6.234 1.00 73.50 200 PRO A CA 1
ATOM 1611 C C . PRO A 1 200 ? 16.580 5.616 -6.546 1.00 73.50 200 PRO A C 1
ATOM 1613 O O . PRO A 1 200 ? 17.220 6.237 -5.702 1.00 73.50 200 PRO A O 1
ATOM 1616 N N . GLY A 1 201 ? 16.348 6.104 -7.765 1.00 74.25 201 GLY A N 1
ATOM 1617 C CA . GLY A 1 201 ? 16.797 7.409 -8.262 1.00 74.25 201 GLY A CA 1
ATOM 1618 C C . GLY A 1 201 ? 18.225 7.435 -8.815 1.00 74.25 201 GLY A C 1
ATOM 1619 O O . GLY A 1 201 ? 18.663 8.470 -9.307 1.00 74.25 201 GLY A O 1
ATOM 1620 N N . GLY A 1 202 ? 18.956 6.319 -8.752 1.00 72.94 202 GLY A N 1
ATOM 1621 C CA . GLY A 1 202 ? 20.317 6.230 -9.278 1.00 72.94 202 GLY A CA 1
ATOM 1622 C C . GLY A 1 202 ? 20.377 5.961 -10.784 1.00 72.94 202 GLY A C 1
ATOM 1623 O O . GLY A 1 202 ? 19.527 5.263 -11.349 1.00 72.94 202 GLY A O 1
ATOM 1624 N N . GLN A 1 203 ? 21.427 6.491 -11.414 1.00 75.38 203 GLN A N 1
ATOM 1625 C CA . GLN A 1 203 ? 21.871 6.086 -12.743 1.00 75.38 203 GLN A CA 1
ATOM 1626 C C . GLN A 1 203 ? 23.053 5.127 -12.586 1.00 75.38 203 GLN A C 1
ATOM 1628 O O . GLN A 1 203 ? 24.088 5.496 -12.032 1.00 75.38 203 GLN A O 1
ATOM 1633 N N . TYR A 1 204 ? 22.896 3.892 -13.056 1.00 77.94 204 TYR A N 1
ATOM 1634 C CA . TYR A 1 204 ? 23.892 2.838 -12.886 1.00 77.94 204 TYR A CA 1
ATOM 1635 C C . TYR A 1 204 ? 24.551 2.519 -14.222 1.00 77.94 204 TYR A C 1
ATOM 1637 O O . TYR A 1 204 ? 23.959 1.893 -15.101 1.00 77.94 204 TYR A O 1
ATOM 1645 N N . GLY A 1 205 ? 25.791 2.977 -14.376 1.00 74.12 205 GLY A N 1
ATOM 1646 C CA . GLY A 1 205 ? 26.639 2.564 -15.486 1.00 74.12 205 GLY A CA 1
ATOM 1647 C C . GLY A 1 205 ? 27.168 1.145 -15.287 1.00 74.12 205 GLY A C 1
ATOM 1648 O O . GLY A 1 205 ? 27.247 0.639 -14.166 1.00 74.12 205 GLY A O 1
ATOM 1649 N N . LEU A 1 206 ? 27.575 0.521 -16.388 1.00 67.31 206 LEU A N 1
ATOM 1650 C CA . LEU A 1 206 ? 28.342 -0.720 -16.343 1.00 67.31 206 LEU A CA 1
ATOM 1651 C C . LEU A 1 206 ? 29.665 -0.500 -15.589 1.00 67.31 206 LEU A C 1
ATOM 1653 O O . LEU A 1 206 ? 30.387 0.444 -15.927 1.00 67.31 206 LEU A O 1
ATOM 1657 N N . PRO A 1 207 ? 30.034 -1.376 -14.636 1.00 71.06 207 PRO A N 1
ATOM 1658 C CA . PRO A 1 207 ? 31.390 -1.412 -14.101 1.00 71.06 207 PRO A CA 1
ATOM 1659 C C . PRO A 1 207 ? 32.409 -1.520 -15.245 1.00 71.06 207 PRO A C 1
ATOM 1661 O O . PRO A 1 207 ? 32.193 -2.272 -16.200 1.00 71.06 207 PRO A O 1
ATOM 1664 N N . SER A 1 208 ? 33.526 -0.793 -15.155 1.00 71.44 208 SER A N 1
ATOM 1665 C CA . SER A 1 208 ? 34.580 -0.784 -16.186 1.00 71.44 208 SER A CA 1
ATOM 1666 C C . SER A 1 208 ? 35.072 -2.194 -16.533 1.00 71.44 208 SER A C 1
ATOM 1668 O O . SER A 1 208 ? 35.241 -2.523 -17.704 1.00 71.44 208 SER A O 1
ATOM 1670 N N . GLU A 1 209 ? 35.201 -3.055 -15.525 1.00 74.75 209 GLU A N 1
ATOM 1671 C CA . GLU A 1 209 ? 35.603 -4.453 -15.680 1.00 74.75 209 GLU A CA 1
ATOM 1672 C C . GLU A 1 209 ? 34.591 -5.277 -16.499 1.00 74.75 209 GLU A C 1
ATOM 1674 O O . GLU A 1 209 ? 34.978 -6.061 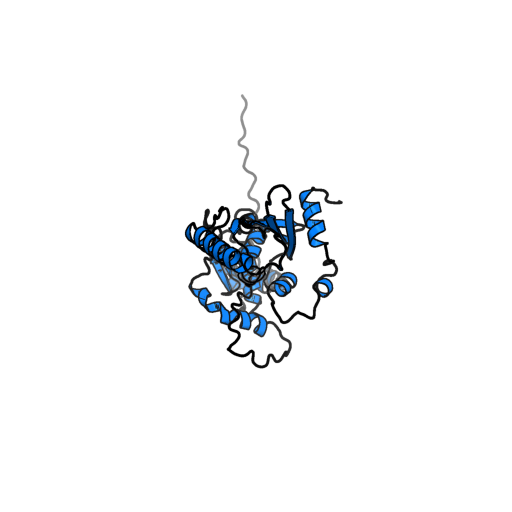-17.365 1.00 74.75 209 GLU A O 1
ATOM 1679 N N . GLU A 1 210 ? 33.283 -5.081 -16.299 1.00 67.19 210 GLU A N 1
ATOM 1680 C CA . GLU A 1 210 ? 32.261 -5.760 -17.107 1.00 67.19 210 GLU A CA 1
ATOM 1681 C C . GLU A 1 210 ? 32.272 -5.273 -18.557 1.00 67.19 210 GLU A C 1
ATOM 1683 O O . GLU A 1 210 ? 32.087 -6.077 -19.477 1.00 67.19 210 GLU A O 1
ATOM 1688 N N . GLN A 1 211 ? 32.533 -3.980 -18.779 1.00 68.50 211 GLN A N 1
ATOM 1689 C CA . GLN A 1 211 ? 32.703 -3.445 -20.129 1.00 68.50 211 GLN A CA 1
ATOM 1690 C C . GLN A 1 211 ? 33.903 -4.078 -20.837 1.00 68.50 211 GLN A C 1
ATOM 1692 O O . GLN A 1 211 ? 33.790 -4.465 -22.003 1.00 68.50 211 GLN A O 1
ATOM 1697 N N . GLU A 1 212 ? 35.042 -4.201 -20.156 1.00 71.94 212 GLU A N 1
ATOM 1698 C CA . GLU A 1 212 ? 36.250 -4.811 -20.715 1.00 71.94 212 GLU A CA 1
ATOM 1699 C C . GLU A 1 212 ? 36.079 -6.312 -20.960 1.00 71.94 212 GLU A C 1
ATOM 1701 O O . GLU A 1 212 ? 36.352 -6.783 -22.066 1.00 71.94 212 GLU A O 1
ATOM 1706 N N . ASN A 1 213 ? 35.535 -7.051 -19.992 1.00 74.19 213 ASN A N 1
ATOM 1707 C CA . ASN A 1 213 ? 35.260 -8.482 -20.124 1.00 74.19 213 ASN A CA 1
ATOM 1708 C C . ASN A 1 213 ? 34.276 -8.770 -21.266 1.00 74.19 213 ASN A C 1
ATOM 1710 O O . ASN A 1 213 ? 34.459 -9.722 -22.032 1.00 74.19 213 ASN A O 1
ATOM 1714 N N . PHE A 1 214 ? 33.241 -7.940 -21.430 1.00 68.88 214 PHE A N 1
ATOM 1715 C CA . PHE A 1 214 ? 32.303 -8.083 -22.539 1.00 68.88 214 PHE A CA 1
ATOM 1716 C C . PHE A 1 214 ? 32.971 -7.798 -23.885 1.00 68.88 214 PHE A C 1
ATOM 1718 O O . PHE A 1 214 ? 32.852 -8.619 -24.800 1.00 68.88 214 PHE A O 1
ATOM 1725 N N . LYS A 1 215 ? 33.729 -6.695 -23.990 1.00 69.25 215 LYS A N 1
ATOM 1726 C CA . LYS A 1 215 ? 34.530 -6.373 -25.181 1.00 69.25 215 LYS A CA 1
ATOM 1727 C C . LYS A 1 215 ? 35.434 -7.553 -25.551 1.00 69.25 215 LYS A C 1
ATOM 1729 O O . LYS A 1 215 ? 35.383 -8.012 -26.689 1.00 69.25 215 LYS A O 1
ATOM 1734 N N . GLN A 1 216 ? 36.182 -8.111 -24.596 1.00 69.12 216 GLN A N 1
ATOM 1735 C CA . GLN A 1 216 ? 37.064 -9.266 -24.813 1.00 69.12 216 GLN A CA 1
ATOM 1736 C C . GLN A 1 216 ? 36.306 -10.526 -25.267 1.00 69.12 216 GLN A C 1
ATOM 1738 O O . GLN A 1 216 ? 36.712 -11.171 -26.236 1.00 69.12 216 GLN A O 1
ATOM 1743 N N . SER A 1 217 ? 35.173 -10.857 -24.635 1.00 69.75 217 SER A N 1
ATOM 1744 C CA . SER A 1 217 ? 34.315 -11.991 -25.028 1.00 69.75 217 SER A CA 1
ATOM 1745 C C . SER A 1 217 ? 33.806 -11.854 -26.467 1.00 69.75 217 SER A C 1
ATOM 1747 O O . SER A 1 217 ? 33.784 -12.825 -27.232 1.00 69.75 217 SER A O 1
ATOM 1749 N N . ILE A 1 218 ? 33.414 -10.640 -26.853 1.00 66.25 218 ILE A N 1
ATOM 1750 C CA . ILE A 1 218 ? 32.986 -10.338 -28.214 1.00 66.25 218 ILE A CA 1
ATOM 1751 C C . ILE A 1 218 ? 34.146 -10.465 -29.194 1.00 66.25 218 ILE A C 1
ATOM 1753 O O . ILE A 1 218 ? 33.975 -11.134 -30.212 1.00 66.25 218 ILE A O 1
ATOM 1757 N N . TYR A 1 219 ? 35.313 -9.887 -28.898 1.00 65.38 219 TYR A N 1
ATOM 1758 C CA . TYR A 1 219 ? 36.489 -10.010 -29.763 1.00 65.38 219 TYR A CA 1
ATOM 1759 C C . TYR A 1 219 ? 36.872 -11.477 -29.980 1.00 65.38 219 TYR A C 1
ATOM 1761 O O . TYR A 1 219 ? 37.109 -11.888 -31.115 1.00 65.38 219 TYR A O 1
ATOM 1769 N N . HIS A 1 220 ? 36.831 -12.300 -28.929 1.00 63.28 220 HIS A N 1
ATOM 1770 C CA . HIS A 1 220 ? 37.121 -13.729 -29.030 1.00 63.28 220 HIS A CA 1
ATOM 1771 C C . HIS A 1 220 ? 36.083 -14.484 -29.883 1.00 63.28 220 HIS A C 1
ATOM 1773 O O . HIS A 1 220 ? 36.441 -15.333 -30.706 1.00 63.28 220 HIS A O 1
ATOM 1779 N N . ARG A 1 221 ? 34.785 -14.175 -29.734 1.00 63.81 221 ARG A N 1
ATOM 1780 C CA . ARG A 1 221 ? 33.708 -14.768 -30.552 1.00 63.81 221 ARG A CA 1
ATOM 1781 C C . ARG A 1 221 ? 33.750 -14.314 -32.009 1.00 63.81 221 ARG A C 1
ATOM 1783 O O . ARG A 1 221 ? 33.570 -15.134 -32.903 1.00 63.81 221 ARG A O 1
ATOM 1790 N N . ALA A 1 222 ? 34.026 -13.040 -32.258 1.00 60.34 222 ALA A N 1
ATOM 1791 C CA . ALA A 1 222 ? 34.198 -12.513 -33.605 1.00 60.34 222 ALA A CA 1
ATOM 1792 C C . ALA A 1 222 ? 35.401 -13.177 -34.297 1.00 60.34 222 ALA A C 1
ATOM 1794 O O . ALA A 1 222 ? 35.265 -13.668 -35.415 1.00 60.34 222 ALA A O 1
ATOM 1795 N N . ALA A 1 223 ? 36.539 -13.303 -33.604 1.00 61.06 223 ALA A N 1
ATOM 1796 C CA . ALA A 1 223 ? 37.731 -13.974 -34.122 1.00 61.06 223 ALA A CA 1
ATOM 1797 C C . ALA A 1 223 ? 37.495 -15.461 -34.451 1.00 61.06 223 ALA A C 1
ATOM 1799 O O . ALA A 1 223 ? 38.022 -15.971 -35.440 1.00 61.06 223 ALA A O 1
ATOM 1800 N N . THR A 1 224 ? 36.667 -16.158 -33.666 1.00 60.69 224 THR A N 1
ATOM 1801 C CA . THR A 1 224 ? 36.292 -17.558 -33.941 1.00 60.69 224 THR A CA 1
ATOM 1802 C C . THR A 1 224 ? 35.260 -17.693 -35.065 1.00 60.69 224 THR A C 1
ATOM 1804 O O . THR A 1 224 ? 35.344 -18.640 -35.844 1.00 60.69 224 THR A O 1
ATOM 1807 N N . MET A 1 225 ? 34.332 -16.742 -35.217 1.00 55.59 225 MET A N 1
ATOM 1808 C CA . MET A 1 225 ? 33.308 -16.769 -36.272 1.00 55.59 225 MET A CA 1
ATOM 1809 C C . MET A 1 225 ? 33.819 -16.335 -37.654 1.00 55.59 225 MET A C 1
ATOM 1811 O O . MET A 1 225 ? 33.315 -16.839 -38.655 1.00 55.59 225 MET A O 1
ATOM 1815 N N . VAL A 1 226 ? 34.855 -15.489 -37.741 1.00 55.81 226 VAL A N 1
ATOM 1816 C CA . VAL A 1 226 ? 35.502 -15.108 -39.020 1.00 55.81 226 VAL A CA 1
ATOM 1817 C C . VAL A 1 226 ? 36.078 -16.323 -39.769 1.00 55.81 226 VAL A C 1
ATOM 1819 O O . VAL A 1 226 ? 36.223 -16.282 -40.988 1.00 55.81 226 VAL A O 1
ATOM 1822 N N . ARG A 1 227 ? 36.329 -17.446 -39.079 1.00 54.94 227 ARG A N 1
ATOM 1823 C CA . ARG A 1 227 ? 36.758 -18.710 -39.702 1.00 54.94 227 ARG A CA 1
ATOM 1824 C C . ARG A 1 227 ? 35.625 -19.539 -40.319 1.00 54.94 227 ARG A C 1
ATOM 1826 O O . ARG A 1 227 ? 35.916 -20.439 -41.099 1.00 54.94 227 ARG A O 1
ATOM 1833 N N . SER A 1 228 ? 34.356 -19.259 -40.012 1.00 53.41 228 SER A N 1
ATOM 1834 C CA . SER A 1 228 ? 33.209 -19.970 -40.591 1.00 53.41 228 SER A CA 1
ATOM 1835 C C . SER A 1 228 ? 32.380 -19.020 -41.459 1.00 53.41 228 SER A C 1
ATOM 1837 O O . SER A 1 228 ? 31.532 -18.284 -40.962 1.00 53.41 228 SER A O 1
ATOM 1839 N N . SER A 1 229 ? 32.601 -19.046 -42.771 1.00 54.78 229 SER A N 1
ATOM 1840 C CA . SER A 1 229 ? 32.042 -18.130 -43.784 1.00 54.78 229 SER A CA 1
ATOM 1841 C C . SER A 1 229 ? 30.512 -18.179 -43.978 1.00 54.78 229 SER A C 1
ATOM 1843 O O . SER A 1 229 ? 30.017 -17.767 -45.023 1.00 54.78 229 SER A O 1
ATOM 1845 N N . ARG A 1 230 ? 29.742 -18.732 -43.032 1.00 55.00 230 ARG A N 1
ATOM 1846 C CA . ARG A 1 230 ? 28.334 -19.122 -43.233 1.00 55.00 230 ARG A CA 1
ATOM 1847 C C . ARG A 1 230 ? 27.293 -18.256 -42.530 1.00 55.00 230 ARG A C 1
ATOM 1849 O O . ARG A 1 230 ? 26.109 -18.492 -42.740 1.00 55.00 230 ARG A O 1
ATOM 1856 N N . TRP A 1 231 ? 27.700 -17.279 -41.724 1.00 47.81 231 TRP A N 1
ATOM 1857 C CA . TRP A 1 231 ? 26.758 -16.396 -41.036 1.00 47.81 231 TRP A CA 1
ATOM 1858 C C . TRP A 1 231 ? 26.821 -14.982 -41.614 1.00 47.81 231 TRP A C 1
ATOM 1860 O O . TRP A 1 231 ? 27.921 -14.457 -41.810 1.00 47.81 231 TRP A O 1
ATOM 1870 N N . PRO A 1 232 ? 25.667 -14.355 -41.910 1.00 47.25 232 PRO A N 1
ATOM 1871 C CA . PRO A 1 232 ? 25.645 -12.974 -42.360 1.00 47.25 232 PRO A CA 1
ATOM 1872 C C . PRO A 1 232 ? 26.326 -12.096 -41.307 1.00 47.25 232 PRO A C 1
ATOM 1874 O O . PRO A 1 232 ? 26.150 -12.313 -40.107 1.00 47.25 232 PRO A O 1
ATOM 1877 N N . LYS A 1 233 ? 27.100 -11.104 -41.768 1.00 51.88 233 LYS A N 1
ATOM 1878 C CA . LYS A 1 233 ? 27.730 -10.044 -40.961 1.00 51.88 233 LYS A CA 1
ATOM 1879 C C . LYS A 1 233 ? 26.667 -9.125 -40.341 1.00 51.88 233 LYS A C 1
ATOM 1881 O O . LYS A 1 233 ? 26.697 -7.912 -40.514 1.00 51.88 233 LY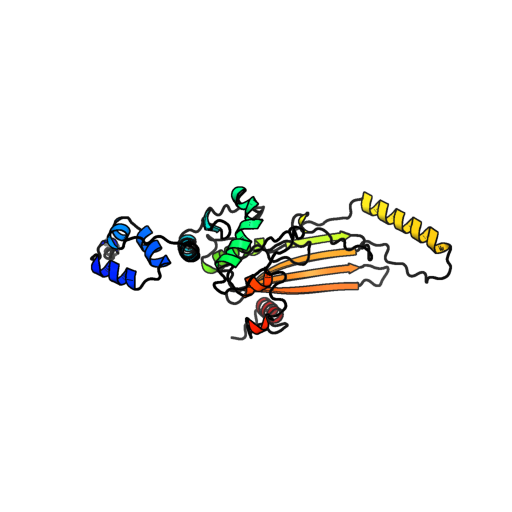S A O 1
ATOM 1886 N N . VAL A 1 234 ? 25.673 -9.692 -39.669 1.00 48.31 234 VAL A N 1
ATOM 1887 C CA . VAL A 1 234 ? 24.753 -8.933 -38.841 1.00 48.31 234 VAL A CA 1
ATOM 1888 C C . VAL A 1 234 ? 25.595 -8.506 -37.652 1.00 48.31 234 VAL A C 1
ATOM 1890 O O . VAL A 1 234 ? 26.002 -9.344 -36.849 1.00 48.31 234 VAL A O 1
ATOM 1893 N N . GLY A 1 235 ? 25.936 -7.221 -37.590 1.00 51.56 235 GLY A N 1
ATOM 1894 C CA . GLY A 1 235 ? 26.527 -6.609 -36.409 1.00 51.56 235 GLY A CA 1
ATOM 1895 C C . GLY A 1 235 ? 25.556 -6.786 -35.249 1.00 51.56 235 GLY A C 1
ATOM 1896 O O . GLY A 1 235 ? 24.669 -5.964 -35.034 1.00 51.56 235 GLY A O 1
ATOM 1897 N N . TYR A 1 236 ? 25.650 -7.916 -34.550 1.00 53.56 236 TYR A N 1
ATOM 1898 C CA . TYR A 1 236 ? 24.904 -8.142 -33.327 1.00 53.56 236 TYR A CA 1
ATOM 1899 C C . TYR A 1 236 ? 25.351 -7.060 -32.350 1.00 53.56 236 TYR A C 1
ATOM 1901 O O . TYR A 1 236 ? 26.533 -6.984 -32.032 1.00 53.56 236 TYR A O 1
ATOM 1909 N N . GLY A 1 237 ? 24.403 -6.197 -31.971 1.00 55.12 237 GLY A N 1
ATOM 1910 C CA . GLY A 1 237 ? 24.601 -4.971 -31.199 1.00 55.12 237 GLY A CA 1
ATOM 1911 C C . GLY A 1 237 ? 25.710 -5.075 -30.158 1.00 55.12 237 GLY A C 1
ATOM 1912 O O . GLY A 1 237 ? 25.534 -5.702 -29.117 1.00 55.12 237 GLY A O 1
ATOM 1913 N N . LEU A 1 238 ? 26.841 -4.449 -30.482 1.00 62.78 238 LEU A N 1
ATOM 1914 C CA . LEU A 1 238 ? 28.028 -4.363 -29.633 1.00 62.78 238 LEU A CA 1
ATOM 1915 C C . LEU A 1 238 ? 27.901 -3.276 -28.562 1.00 62.78 238 LEU A C 1
ATOM 1917 O O . LEU A 1 238 ? 28.752 -3.193 -27.680 1.00 62.78 238 LEU A O 1
ATOM 1921 N N . GLY A 1 239 ? 26.870 -2.435 -28.666 1.00 71.94 239 GLY A N 1
ATOM 1922 C CA . GLY A 1 239 ? 26.572 -1.380 -27.709 1.00 71.94 239 GLY A CA 1
ATOM 1923 C C . GLY A 1 239 ? 25.822 -1.902 -26.480 1.00 71.94 239 GLY A C 1
ATOM 1924 O O . GLY A 1 239 ? 25.103 -2.907 -26.572 1.00 71.94 239 GLY A O 1
ATOM 1925 N N . PRO A 1 240 ? 25.996 -1.244 -25.323 1.00 79.75 240 PRO A N 1
ATOM 1926 C CA . PRO A 1 240 ? 25.195 -1.526 -24.145 1.00 79.75 240 PRO A CA 1
ATOM 1927 C C . PRO A 1 240 ? 23.726 -1.194 -24.421 1.00 79.75 240 PRO A C 1
ATOM 1929 O O . PRO A 1 240 ? 23.397 -0.366 -25.267 1.00 79.75 240 PRO A O 1
ATOM 1932 N N . TRP A 1 241 ? 22.835 -1.888 -23.726 1.00 83.06 241 TRP A N 1
ATOM 1933 C CA . TRP A 1 241 ? 21.404 -1.632 -23.772 1.00 83.06 241 TRP A CA 1
ATOM 1934 C C . TRP A 1 241 ? 21.072 -0.746 -22.584 1.00 83.06 241 TRP A C 1
ATOM 1936 O O . TRP A 1 241 ? 21.491 -1.059 -21.467 1.00 83.06 241 TRP A O 1
ATOM 1946 N N . SER A 1 242 ? 20.313 0.321 -22.805 1.00 87.50 242 SER A N 1
ATOM 1947 C CA . SER A 1 242 ? 19.885 1.202 -21.720 1.00 87.50 242 SER A CA 1
ATOM 1948 C C . SER A 1 242 ? 18.472 0.817 -21.296 1.00 87.50 242 SER A C 1
ATOM 1950 O O . SER A 1 242 ? 17.561 0.688 -22.116 1.00 87.50 242 SER A O 1
ATOM 1952 N N . PHE A 1 243 ? 18.285 0.617 -20.000 1.00 87.06 243 PHE A N 1
ATOM 1953 C CA . PHE A 1 243 ? 17.024 0.247 -19.382 1.00 87.06 243 PHE A CA 1
ATOM 1954 C C . PHE A 1 243 ? 16.571 1.359 -18.446 1.00 87.06 243 PHE A C 1
ATOM 1956 O O . PHE A 1 243 ? 17.349 1.862 -17.639 1.00 87.06 243 PHE A O 1
ATOM 1963 N N . GLY A 1 244 ? 15.293 1.703 -18.532 1.00 89.56 244 GLY A N 1
ATOM 1964 C CA . GLY A 1 244 ? 14.596 2.570 -17.595 1.00 89.56 244 GLY A CA 1
ATOM 1965 C C . GLY A 1 244 ? 13.480 1.789 -16.918 1.00 89.56 244 GLY A C 1
ATOM 1966 O O . GLY A 1 244 ? 12.694 1.108 -17.571 1.00 89.56 244 GLY A O 1
ATOM 1967 N N . HIS A 1 245 ? 13.400 1.857 -15.600 1.00 88.38 245 HIS A N 1
ATOM 1968 C CA . HIS A 1 245 ? 12.347 1.237 -14.810 1.00 88.38 245 HIS A CA 1
ATOM 1969 C C . HIS A 1 245 ? 11.724 2.304 -13.930 1.00 88.38 245 HIS A C 1
ATOM 1971 O O . HIS A 1 245 ? 12.368 2.803 -13.012 1.00 88.38 245 HIS A O 1
ATOM 1977 N N . LYS A 1 246 ? 10.457 2.623 -14.174 1.00 91.44 246 LYS A N 1
ATOM 1978 C CA . LYS A 1 246 ? 9.717 3.613 -13.399 1.00 91.44 246 LYS A CA 1
ATOM 1979 C C . LYS A 1 246 ? 8.513 2.970 -12.732 1.00 91.44 246 LYS A C 1
ATOM 1981 O O . LYS A 1 246 ? 7.654 2.398 -13.393 1.00 91.44 246 LYS A O 1
ATOM 1986 N N . TYR A 1 247 ? 8.452 3.094 -11.418 1.00 91.50 247 TYR A N 1
ATOM 1987 C CA . TYR A 1 247 ? 7.339 2.715 -10.566 1.00 91.50 247 TYR A CA 1
ATOM 1988 C C . TYR A 1 247 ? 6.584 3.988 -10.228 1.00 91.50 247 TYR A C 1
ATOM 1990 O O . TYR A 1 247 ? 7.161 4.951 -9.723 1.00 91.50 247 TYR A O 1
ATOM 1998 N N . SER A 1 248 ? 5.296 3.994 -10.530 1.00 94.38 248 SER A N 1
ATOM 1999 C CA . SER A 1 248 ? 4.387 5.080 -10.187 1.00 94.38 248 SER A CA 1
ATOM 2000 C C . SER A 1 248 ? 3.256 4.517 -9.346 1.00 94.38 248 SER A C 1
ATOM 2002 O O . SER A 1 248 ? 2.846 3.376 -9.539 1.00 94.38 248 SER A O 1
ATOM 2004 N N . ALA A 1 249 ? 2.742 5.319 -8.426 1.00 95.75 249 ALA A N 1
ATOM 2005 C CA . ALA A 1 249 ? 1.598 4.962 -7.606 1.00 95.75 249 ALA A CA 1
ATOM 2006 C C . ALA A 1 249 ? 0.625 6.136 -7.561 1.00 95.75 249 ALA A C 1
ATOM 2008 O O . ALA A 1 249 ? 1.051 7.295 -7.556 1.00 95.75 249 ALA A O 1
ATOM 2009 N N . MET A 1 250 ? -0.664 5.819 -7.537 1.00 96.81 250 MET A N 1
ATOM 2010 C CA . MET A 1 250 ? -1.743 6.788 -7.398 1.00 96.81 250 MET A CA 1
ATOM 2011 C C . MET A 1 250 ? -2.927 6.162 -6.670 1.00 96.81 250 MET A C 1
ATOM 2013 O O . MET A 1 250 ? -3.040 4.938 -6.600 1.00 96.81 250 MET A O 1
ATOM 2017 N N . ILE A 1 251 ? -3.792 7.009 -6.127 1.00 97.31 251 ILE A N 1
ATOM 2018 C CA . ILE A 1 251 ? -5.032 6.581 -5.487 1.00 97.31 251 ILE A CA 1
ATOM 2019 C C . ILE A 1 251 ? -6.183 7.043 -6.369 1.00 97.31 251 ILE A C 1
ATOM 2021 O O . ILE A 1 251 ? -6.254 8.222 -6.714 1.00 97.31 251 ILE A O 1
ATOM 2025 N N . ILE A 1 252 ? -7.036 6.103 -6.759 1.00 96.12 252 ILE A N 1
ATOM 2026 C CA . ILE A 1 252 ? -8.193 6.315 -7.631 1.00 96.12 252 ILE A CA 1
ATOM 2027 C C . ILE A 1 252 ? -9.378 5.712 -6.886 1.00 96.12 252 ILE A C 1
ATOM 2029 O O . ILE A 1 252 ? -9.308 4.551 -6.503 1.00 96.12 252 ILE A O 1
ATOM 2033 N N . GLU A 1 253 ? -10.429 6.495 -6.631 1.00 95.00 253 GLU A N 1
ATOM 2034 C CA . GLU A 1 253 ? -11.661 5.995 -5.987 1.00 95.00 253 GLU A CA 1
ATOM 2035 C C . GLU A 1 253 ? -11.432 5.276 -4.627 1.00 95.00 253 GLU A C 1
ATOM 2037 O O . GLU A 1 253 ? -12.039 4.245 -4.355 1.00 95.00 253 GLU A O 1
ATOM 2042 N N . ASP A 1 254 ? -10.558 5.808 -3.755 1.00 96.12 254 ASP A N 1
ATOM 2043 C CA . ASP A 1 254 ? -10.141 5.183 -2.470 1.00 96.12 254 ASP A CA 1
ATOM 2044 C C . ASP A 1 254 ? -9.433 3.816 -2.628 1.00 96.12 254 ASP A C 1
ATOM 2046 O O . ASP A 1 254 ? -9.326 3.023 -1.689 1.00 96.12 254 ASP A O 1
ATOM 2050 N N . GLU A 1 255 ? -8.884 3.532 -3.810 1.00 95.31 255 GLU A N 1
ATOM 2051 C CA . GLU A 1 255 ? -8.098 2.328 -4.077 1.00 95.31 255 GLU A CA 1
ATOM 2052 C C . GLU A 1 255 ? -6.678 2.677 -4.515 1.00 95.31 255 GLU A C 1
ATOM 2054 O O . GLU A 1 255 ? -6.437 3.624 -5.265 1.00 95.31 255 GLU A O 1
ATOM 2059 N N . LEU A 1 256 ? -5.706 1.895 -4.046 1.00 95.88 256 LEU A N 1
ATOM 2060 C CA . LEU A 1 256 ? -4.309 2.070 -4.416 1.00 95.88 256 LEU A CA 1
ATOM 2061 C C . LEU A 1 256 ? -4.030 1.388 -5.753 1.00 95.88 256 LEU A C 1
ATOM 2063 O O . LEU A 1 256 ? -4.245 0.185 -5.914 1.00 95.88 256 LEU A O 1
ATOM 2067 N N . HIS A 1 257 ? -3.464 2.140 -6.686 1.00 95.19 257 HIS A N 1
ATOM 2068 C CA . HIS A 1 257 ? -2.985 1.642 -7.965 1.00 95.19 257 HIS A CA 1
ATOM 2069 C C . HIS A 1 257 ? -1.473 1.828 -8.078 1.00 95.19 257 HIS A C 1
ATOM 2071 O O . HIS A 1 257 ? -0.913 2.839 -7.651 1.00 95.19 257 HIS A O 1
ATOM 2077 N N . VAL A 1 258 ? -0.810 0.866 -8.718 1.00 94.06 258 VAL A N 1
ATOM 2078 C CA . VAL A 1 258 ? 0.615 0.918 -9.050 1.00 94.06 258 VAL A CA 1
ATOM 2079 C C . VAL A 1 258 ? 0.806 0.614 -10.529 1.00 94.06 258 VAL A C 1
ATOM 2081 O O . VAL A 1 258 ? 0.304 -0.388 -11.038 1.00 94.06 258 VAL A O 1
ATOM 2084 N N . ALA A 1 259 ? 1.575 1.458 -11.207 1.00 93.81 259 ALA A N 1
ATOM 2085 C CA . ALA A 1 259 ? 2.019 1.242 -12.572 1.00 93.81 259 ALA A CA 1
ATOM 2086 C C . ALA A 1 259 ? 3.532 1.029 -12.613 1.00 93.81 259 ALA A C 1
ATOM 2088 O O . ALA A 1 259 ? 4.290 1.654 -11.864 1.00 93.81 259 ALA A O 1
ATOM 2089 N N . ARG A 1 260 ? 3.980 0.161 -13.518 1.00 90.38 260 ARG A N 1
ATOM 2090 C CA . ARG A 1 260 ? 5.396 -0.014 -13.845 1.00 90.38 260 ARG A CA 1
ATOM 2091 C C . ARG A 1 260 ? 5.603 0.215 -15.318 1.00 90.38 260 ARG A C 1
ATOM 2093 O O . ARG A 1 260 ? 4.945 -0.434 -16.123 1.00 90.38 260 ARG A O 1
ATOM 2100 N N . LEU A 1 261 ? 6.548 1.077 -15.640 1.00 91.88 261 LEU A N 1
ATOM 2101 C CA . LEU A 1 261 ? 7.019 1.310 -16.988 1.00 91.88 261 LEU A CA 1
ATOM 2102 C C . LEU A 1 261 ? 8.441 0.769 -17.100 1.00 91.88 261 LEU A C 1
ATOM 2104 O O . LEU A 1 261 ? 9.335 1.190 -16.367 1.00 91.88 261 LEU A O 1
ATOM 2108 N N . HIS A 1 262 ? 8.628 -0.167 -18.017 1.00 89.75 262 HIS A N 1
ATOM 2109 C CA . HIS A 1 262 ? 9.920 -0.695 -18.418 1.00 89.75 262 HIS A CA 1
ATOM 2110 C C . HIS A 1 262 ? 10.238 -0.145 -19.800 1.00 89.75 262 HIS A C 1
ATOM 2112 O O . HIS A 1 262 ? 9.517 -0.423 -20.752 1.00 89.75 262 HIS A O 1
ATOM 2118 N N . ARG A 1 263 ? 11.308 0.630 -19.907 1.00 90.38 263 ARG A N 1
ATOM 2119 C CA . ARG A 1 263 ? 11.809 1.199 -21.151 1.00 90.38 263 ARG A CA 1
ATOM 2120 C C . ARG A 1 263 ? 13.130 0.537 -21.486 1.00 90.38 263 ARG A C 1
ATOM 2122 O O . ARG A 1 263 ? 13.987 0.405 -20.622 1.00 90.38 263 ARG A O 1
ATOM 2129 N N . MET A 1 264 ? 13.290 0.124 -22.729 1.00 88.81 264 MET A N 1
ATOM 2130 C CA . MET A 1 264 ? 14.514 -0.469 -23.242 1.00 88.81 264 MET A CA 1
ATOM 2131 C C . MET A 1 264 ? 14.893 0.261 -24.520 1.00 88.81 264 MET A C 1
ATOM 2133 O O . MET A 1 264 ? 14.112 0.309 -25.470 1.00 88.81 264 MET A O 1
ATOM 2137 N N . LEU A 1 265 ? 16.083 0.846 -24.511 1.00 86.12 265 LEU A N 1
ATOM 2138 C CA . LEU A 1 265 ? 16.656 1.604 -25.608 1.00 86.12 265 LEU A CA 1
ATOM 2139 C C . LEU A 1 265 ? 17.815 0.811 -26.187 1.00 86.12 265 LEU A C 1
ATOM 2141 O O . LEU A 1 265 ? 18.732 0.403 -25.472 1.00 86.12 265 LEU A O 1
ATOM 2145 N N . VAL A 1 266 ? 17.758 0.601 -27.497 1.00 81.88 266 VAL A N 1
ATOM 2146 C CA . VAL A 1 266 ? 18.859 0.014 -28.250 1.00 81.88 266 VAL A CA 1
ATOM 2147 C C . VAL A 1 266 ? 19.197 0.971 -29.371 1.00 81.88 266 VAL A C 1
ATOM 2149 O O . VAL A 1 266 ? 18.519 1.008 -30.398 1.00 81.88 266 VAL A O 1
ATOM 2152 N N . GLU A 1 267 ? 20.247 1.756 -29.164 1.00 76.12 267 GLU A N 1
ATOM 2153 C CA . GLU A 1 267 ? 20.814 2.598 -30.207 1.00 76.12 267 GLU A CA 1
ATOM 2154 C C . GLU A 1 267 ? 21.679 1.745 -31.138 1.00 76.12 267 GLU A C 1
ATOM 2156 O O . GLU A 1 267 ? 22.522 0.953 -30.710 1.00 76.12 267 GLU A O 1
ATOM 2161 N N . ARG A 1 268 ? 21.437 1.869 -32.443 1.00 71.12 268 ARG A N 1
ATOM 2162 C CA . ARG A 1 268 ? 22.277 1.285 -33.494 1.00 71.12 268 ARG A CA 1
ATOM 2163 C C . ARG A 1 268 ? 22.499 2.335 -34.552 1.00 71.12 268 ARG A C 1
ATOM 2165 O O . ARG A 1 268 ? 21.542 3.037 -34.858 1.00 71.12 268 ARG A O 1
ATOM 2172 N N . ASP A 1 269 ? 23.708 2.363 -35.108 1.00 61.25 269 ASP A N 1
ATOM 2173 C CA . ASP A 1 269 ? 24.275 3.204 -36.177 1.00 61.25 269 ASP A CA 1
ATOM 2174 C C . ASP A 1 269 ? 23.292 3.707 -37.269 1.00 61.25 269 ASP A C 1
ATOM 2176 O O . ASP A 1 269 ? 23.501 3.444 -38.453 1.00 61.25 269 ASP A O 1
ATOM 2180 N N . LYS A 1 270 ? 22.260 4.482 -36.878 1.00 61.22 270 LYS A N 1
ATOM 2181 C CA . LYS A 1 270 ? 21.129 5.095 -37.628 1.00 61.22 270 LYS A CA 1
ATOM 2182 C C . LYS A 1 270 ? 19.724 4.462 -37.500 1.00 61.22 270 LYS A C 1
ATOM 2184 O O . LYS A 1 270 ? 18.782 5.066 -37.996 1.00 61.22 270 LYS A O 1
ATOM 2189 N N . HIS A 1 271 ? 19.536 3.320 -36.833 1.00 69.12 271 HIS A N 1
ATOM 2190 C CA . HIS A 1 271 ? 18.211 2.697 -36.625 1.00 69.12 271 HIS A CA 1
ATOM 2191 C C . HIS A 1 271 ? 18.086 2.121 -35.209 1.00 69.12 271 HIS A C 1
ATOM 2193 O O . HIS A 1 271 ? 18.236 0.915 -34.992 1.00 69.12 271 HIS A O 1
ATOM 2199 N N . GLY A 1 272 ? 17.845 2.999 -34.236 1.00 75.31 272 GLY A N 1
ATOM 2200 C CA . GLY A 1 272 ? 17.507 2.584 -32.880 1.00 75.31 272 GLY A CA 1
ATOM 2201 C C . GLY A 1 272 ? 16.047 2.148 -32.769 1.00 75.31 272 GLY A C 1
ATOM 2202 O O . GLY A 1 272 ? 15.194 2.599 -33.532 1.00 75.31 272 GLY A O 1
ATOM 2203 N N . TRP A 1 273 ? 15.750 1.284 -31.806 1.00 83.44 273 TRP A N 1
ATOM 2204 C CA . TRP A 1 273 ? 14.373 1.003 -31.405 1.00 83.44 273 TRP A CA 1
ATOM 2205 C C . TRP A 1 273 ? 14.214 1.228 -29.907 1.00 83.44 273 TRP A C 1
ATOM 2207 O O . TRP A 1 273 ? 15.138 1.022 -29.118 1.00 83.44 273 TRP A O 1
ATOM 2217 N N . THR A 1 274 ? 13.020 1.679 -29.533 1.00 87.81 274 THR A N 1
ATOM 2218 C CA . THR A 1 274 ? 12.596 1.828 -28.142 1.00 87.81 274 THR A CA 1
ATOM 2219 C C . THR A 1 274 ? 11.469 0.839 -27.903 1.00 87.81 274 THR A C 1
ATOM 2221 O O . THR A 1 274 ? 10.479 0.852 -28.632 1.00 87.81 274 THR A O 1
ATOM 2224 N N . LEU A 1 275 ? 11.621 -0.024 -26.904 1.00 89.50 275 LEU A N 1
ATOM 2225 C CA . LEU A 1 275 ? 10.536 -0.867 -26.416 1.00 89.50 275 LEU A CA 1
ATOM 2226 C C . LEU A 1 275 ? 10.068 -0.327 -25.070 1.00 89.50 275 LEU A C 1
ATOM 2228 O O . LEU A 1 275 ? 10.872 -0.176 -24.151 1.00 89.50 275 LEU A O 1
ATOM 2232 N N . GLU A 1 276 ? 8.766 -0.092 -24.948 1.00 92.56 276 GLU A N 1
ATOM 2233 C CA . GLU A 1 276 ? 8.129 0.293 -23.694 1.00 92.56 276 GLU A CA 1
ATOM 2234 C C . GLU A 1 276 ? 7.078 -0.742 -23.310 1.00 92.56 276 GLU A C 1
ATOM 2236 O O . GLU A 1 276 ? 6.192 -1.085 -24.091 1.00 92.56 276 GLU A O 1
ATOM 2241 N N . LEU A 1 277 ? 7.194 -1.262 -22.093 1.00 91.06 277 LEU A N 1
ATOM 2242 C CA . LEU A 1 277 ? 6.240 -2.178 -21.496 1.00 91.06 277 LEU A CA 1
ATOM 2243 C C . LEU A 1 277 ? 5.686 -1.536 -20.231 1.00 91.06 277 LEU A C 1
ATOM 2245 O O . LEU A 1 277 ? 6.410 -1.349 -19.252 1.00 91.06 277 LEU A O 1
ATOM 2249 N N . ALA A 1 278 ? 4.391 -1.240 -20.245 1.00 92.44 278 ALA A N 1
ATOM 2250 C CA . ALA A 1 278 ? 3.670 -0.748 -19.084 1.00 92.44 278 ALA A CA 1
ATOM 2251 C C . ALA A 1 278 ? 2.798 -1.855 -18.479 1.00 92.44 278 ALA A C 1
ATOM 2253 O O . ALA A 1 278 ? 2.101 -2.579 -19.190 1.00 92.44 278 ALA A O 1
ATOM 2254 N N . THR A 1 279 ? 2.818 -1.977 -17.155 1.00 91.62 279 THR A N 1
ATOM 2255 C CA . THR A 1 279 ? 1.922 -2.859 -16.396 1.00 91.62 279 THR A CA 1
ATOM 2256 C C . THR A 1 279 ? 1.199 -2.049 -15.334 1.00 91.62 279 THR A C 1
ATOM 2258 O O . THR A 1 279 ? 1.799 -1.174 -14.713 1.00 91.62 279 THR A O 1
ATOM 2261 N N . TYR A 1 280 ? -0.087 -2.330 -15.134 1.00 92.06 280 TYR A N 1
ATOM 2262 C CA . TYR A 1 280 ? -0.958 -1.592 -14.223 1.00 92.06 280 TYR A CA 1
ATOM 2263 C C . TYR A 1 280 ? -1.612 -2.572 -13.260 1.00 92.06 280 TYR A C 1
ATOM 2265 O O . TYR A 1 280 ? -2.141 -3.607 -13.668 1.00 92.06 280 TYR A O 1
ATOM 2273 N N . HIS A 1 281 ? -1.566 -2.248 -11.975 1.00 90.62 281 HIS A N 1
ATOM 2274 C CA . HIS A 1 281 ? -2.026 -3.120 -10.911 1.00 90.62 281 HIS A CA 1
ATOM 2275 C C . HIS A 1 281 ? -2.873 -2.330 -9.928 1.00 90.62 281 HIS A C 1
ATOM 2277 O O . HIS A 1 281 ? -2.415 -1.355 -9.340 1.00 90.62 281 HIS A O 1
ATOM 2283 N N . ARG A 1 282 ? -4.099 -2.795 -9.715 1.00 92.00 282 ARG A N 1
ATOM 2284 C CA . ARG A 1 282 ? -4.930 -2.390 -8.588 1.00 92.00 282 ARG A CA 1
ATOM 2285 C C . ARG A 1 282 ? -4.551 -3.229 -7.374 1.00 92.00 282 ARG A C 1
ATOM 2287 O O . ARG A 1 282 ? -4.555 -4.459 -7.464 1.00 92.00 282 ARG A O 1
ATOM 2294 N N . LEU A 1 283 ? -4.206 -2.567 -6.278 1.00 91.19 283 LEU A N 1
ATOM 2295 C CA . LEU A 1 283 ? -3.888 -3.179 -4.987 1.00 91.19 283 LEU A CA 1
ATOM 2296 C C . LEU A 1 283 ? -5.091 -3.166 -4.024 1.00 91.19 283 LEU A C 1
ATOM 2298 O O . LEU A 1 283 ? -5.054 -3.857 -3.010 1.00 91.19 283 LEU A O 1
ATOM 2302 N N . GLY A 1 284 ? -6.157 -2.432 -4.363 1.00 92.38 284 GLY A N 1
ATOM 2303 C CA . GLY A 1 284 ? -7.395 -2.344 -3.584 1.00 92.38 284 GLY A CA 1
ATOM 2304 C C . GLY A 1 284 ? -7.317 -1.305 -2.466 1.00 92.38 284 GLY A C 1
ATOM 2305 O O . GLY A 1 284 ? -6.440 -0.437 -2.455 1.00 92.38 284 GLY A O 1
ATOM 2306 N N . ARG A 1 285 ? -8.221 -1.403 -1.488 1.00 94.00 285 ARG A N 1
ATOM 2307 C CA . ARG A 1 285 ? -8.317 -0.440 -0.370 1.00 94.00 285 ARG A CA 1
ATOM 2308 C C . ARG A 1 285 ? -7.243 -0.637 0.694 1.00 94.00 285 ARG A C 1
ATOM 2310 O O . ARG A 1 285 ? -7.086 0.209 1.582 1.00 94.00 285 ARG A O 1
ATOM 2317 N N . CYS A 1 286 ? -6.549 -1.777 0.649 1.00 92.75 286 CYS A N 1
ATOM 2318 C CA . CYS A 1 286 ? -5.441 -2.124 1.539 1.00 92.75 286 CYS A CA 1
ATOM 2319 C C . CYS A 1 286 ? -5.802 -1.923 3.024 1.00 92.75 286 CYS A C 1
ATOM 2321 O O . CYS A 1 286 ? -5.021 -1.375 3.797 1.00 92.75 286 CYS A O 1
ATOM 2323 N N . GLN A 1 287 ? -7.025 -2.282 3.430 1.00 91.94 287 GLN A N 1
ATOM 2324 C CA . GLN A 1 287 ? -7.486 -2.134 4.821 1.00 91.94 287 GLN A CA 1
ATOM 2325 C C . GLN A 1 287 ? -6.998 -3.287 5.694 1.00 91.94 287 GLN A C 1
ATOM 2327 O O . GLN A 1 287 ? -6.536 -3.076 6.813 1.00 91.94 287 GLN A O 1
ATOM 2332 N N . THR A 1 288 ? -7.079 -4.504 5.161 1.00 88.75 288 THR A N 1
ATOM 2333 C CA . THR A 1 288 ? -6.609 -5.729 5.802 1.00 88.75 288 THR A CA 1
ATOM 2334 C C . THR A 1 288 ? -5.923 -6.616 4.759 1.00 88.75 288 THR A C 1
ATOM 2336 O O . THR A 1 288 ? -6.244 -6.518 3.572 1.00 88.75 288 THR A O 1
ATOM 2339 N N . PRO A 1 289 ? -4.991 -7.495 5.167 1.00 84.62 289 PRO A N 1
ATOM 2340 C CA . PRO A 1 289 ? -4.386 -8.468 4.257 1.00 84.62 289 PRO A CA 1
ATOM 2341 C C . PRO A 1 289 ? -5.404 -9.494 3.736 1.00 84.62 289 PRO A C 1
ATOM 2343 O O . PRO A 1 289 ? -5.097 -10.233 2.806 1.00 84.62 289 PRO A O 1
ATOM 2346 N N . ASP A 1 290 ? -6.608 -9.519 4.319 1.00 81.06 290 ASP A N 1
ATOM 2347 C CA . ASP A 1 290 ? -7.719 -10.358 3.884 1.00 81.06 290 ASP A CA 1
ATOM 2348 C C . ASP A 1 290 ? -8.443 -9.787 2.646 1.00 81.06 290 ASP A C 1
ATOM 2350 O O . ASP A 1 290 ? -9.352 -10.437 2.136 1.00 81.06 290 ASP A O 1
ATOM 2354 N N . ASP A 1 291 ? -8.062 -8.608 2.141 1.00 82.62 291 ASP A N 1
ATOM 2355 C CA . ASP A 1 291 ? -8.574 -8.072 0.874 1.00 82.62 291 ASP A CA 1
ATOM 2356 C C . ASP A 1 291 ? -8.322 -9.081 -0.261 1.00 82.62 291 ASP A C 1
ATOM 2358 O O . ASP A 1 291 ? -7.181 -9.468 -0.521 1.00 82.62 291 ASP A O 1
ATOM 2362 N N . LEU A 1 292 ? -9.388 -9.523 -0.936 1.00 80.50 292 LEU A N 1
ATOM 2363 C CA . LEU A 1 292 ? -9.314 -10.555 -1.973 1.00 80.50 292 LEU A CA 1
ATOM 2364 C C . LEU A 1 292 ? -8.365 -10.161 -3.112 1.00 80.50 292 LEU A C 1
ATOM 2366 O O . LEU A 1 292 ? -7.645 -11.017 -3.633 1.00 80.50 292 LEU A O 1
ATOM 2370 N N . ILE A 1 293 ? -8.309 -8.872 -3.469 1.00 83.12 293 ILE A N 1
ATOM 2371 C CA . ILE A 1 293 ? -7.391 -8.362 -4.495 1.00 83.12 293 ILE A CA 1
ATOM 2372 C C . ILE A 1 293 ? -5.951 -8.589 -4.042 1.00 83.12 293 ILE A C 1
ATOM 2374 O O . ILE A 1 293 ? -5.115 -9.060 -4.821 1.00 83.12 293 ILE A O 1
ATOM 2378 N N . TRP A 1 294 ? -5.672 -8.290 -2.773 1.00 82.31 294 TRP A N 1
ATOM 2379 C CA . TRP A 1 294 ? -4.355 -8.474 -2.188 1.00 82.31 294 TRP A CA 1
ATOM 2380 C C . TRP A 1 294 ? -3.981 -9.951 -2.064 1.00 82.31 294 TRP A C 1
ATOM 2382 O O . TRP A 1 294 ? -2.879 -10.342 -2.448 1.00 82.31 294 TRP A O 1
ATOM 2392 N N . GLN A 1 295 ? -4.904 -10.795 -1.598 1.00 79.94 295 GLN A N 1
ATOM 2393 C CA . GLN A 1 295 ? -4.693 -12.239 -1.508 1.00 79.94 295 GLN A CA 1
ATOM 2394 C C . GLN A 1 295 ? -4.356 -12.850 -2.874 1.00 79.94 295 GLN A C 1
ATOM 2396 O O . GLN A 1 295 ? -3.438 -13.667 -2.959 1.00 79.94 295 GLN A O 1
ATOM 2401 N N . CYS A 1 296 ? -5.031 -12.418 -3.946 1.00 76.88 296 CYS A N 1
ATOM 2402 C CA . CYS A 1 296 ? -4.736 -12.852 -5.315 1.00 76.88 296 CYS A CA 1
ATOM 2403 C C . CYS A 1 296 ? -3.341 -12.415 -5.785 1.00 76.88 296 CYS A C 1
ATOM 2405 O O . CYS A 1 296 ? -2.693 -13.131 -6.542 1.00 76.88 296 CYS A O 1
ATOM 2407 N N . LEU A 1 297 ? -2.874 -11.239 -5.355 1.00 75.44 297 LEU A N 1
ATOM 2408 C CA . LEU A 1 297 ? -1.555 -10.709 -5.712 1.00 75.44 297 LEU A CA 1
ATOM 2409 C C . LEU A 1 297 ? -0.409 -11.357 -4.933 1.00 75.44 297 LEU A C 1
ATOM 2411 O O . LEU A 1 297 ? 0.681 -11.523 -5.480 1.00 75.44 297 LEU A O 1
ATOM 2415 N N . ALA A 1 298 ? -0.643 -11.681 -3.662 1.00 69.25 298 ALA A N 1
ATOM 2416 C CA . ALA A 1 298 ? 0.352 -12.252 -2.763 1.00 69.25 298 ALA A CA 1
ATOM 2417 C C . ALA A 1 298 ? 0.409 -13.787 -2.834 1.00 69.25 298 ALA A C 1
ATOM 2419 O O . ALA A 1 298 ? 1.412 -14.374 -2.425 1.00 69.25 298 ALA A O 1
ATOM 2420 N N . SER A 1 299 ? -0.644 -14.442 -3.344 1.00 68.94 299 SER A N 1
ATOM 2421 C CA . SER A 1 299 ? -0.726 -15.899 -3.447 1.00 68.94 299 SER A CA 1
ATOM 2422 C C . SER A 1 299 ? -0.148 -16.407 -4.773 1.00 68.94 299 SER A C 1
ATOM 2424 O O . SER A 1 299 ? -0.719 -16.202 -5.839 1.00 68.94 299 SER A O 1
ATOM 2426 N N . PRO A 1 300 ? 0.959 -17.144 -4.730 1.00 55.16 300 PRO A N 1
ATOM 2427 C CA . PRO A 1 300 ? 1.802 -17.406 -5.890 1.00 55.16 300 PRO A CA 1
ATOM 2428 C C . PRO A 1 300 ? 1.476 -18.706 -6.641 1.00 55.16 300 PRO A C 1
ATOM 2430 O O . PRO A 1 300 ? 2.080 -18.971 -7.677 1.00 55.16 300 PRO A O 1
ATOM 2433 N N . SER A 1 301 ? 0.590 -19.563 -6.120 1.00 53.00 301 SER A N 1
ATOM 2434 C CA . SER A 1 301 ? 0.405 -20.904 -6.701 1.00 53.00 301 SER A CA 1
ATOM 2435 C C . SER A 1 301 ? -0.948 -21.583 -6.484 1.00 53.00 301 SER A C 1
ATOM 2437 O O . SER A 1 301 ? -1.259 -22.509 -7.225 1.00 53.00 301 SER A O 1
ATOM 2439 N N . LYS A 1 302 ? -1.777 -21.164 -5.517 1.00 49.78 302 LYS A N 1
ATOM 2440 C CA . LYS A 1 302 ? -3.010 -21.905 -5.170 1.00 49.78 302 LYS A CA 1
ATOM 2441 C C . LYS A 1 302 ? -4.304 -21.373 -5.799 1.00 49.78 302 LYS A C 1
ATOM 2443 O O . LYS A 1 302 ? -5.310 -22.067 -5.752 1.00 49.78 302 LYS A O 1
ATOM 2448 N N . HIS A 1 303 ? -4.281 -20.199 -6.434 1.00 48.69 303 HIS A N 1
ATOM 2449 C CA . HIS A 1 303 ? -5.456 -19.609 -7.099 1.00 48.69 303 HIS A CA 1
ATOM 2450 C C . HIS A 1 303 ? -5.345 -19.565 -8.624 1.00 48.69 303 HIS A C 1
ATOM 2452 O O . HIS A 1 303 ? -6.045 -18.797 -9.268 1.00 48.69 303 HIS A O 1
ATOM 2458 N N . ILE A 1 304 ? -4.529 -20.440 -9.222 1.00 47.78 304 ILE A N 1
ATOM 2459 C CA . ILE A 1 304 ? -4.429 -20.584 -10.687 1.00 47.78 304 ILE A CA 1
ATOM 2460 C C . ILE A 1 304 ? -5.798 -20.918 -11.341 1.00 47.78 304 ILE A C 1
ATOM 2462 O O . ILE A 1 304 ? -5.927 -20.815 -12.553 1.00 47.78 304 ILE A O 1
ATOM 2466 N N . GLY A 1 305 ? -6.835 -21.250 -10.560 1.00 44.88 305 GLY A N 1
ATOM 2467 C CA . GLY A 1 305 ? -8.185 -21.537 -11.053 1.00 44.88 305 GLY A CA 1
ATOM 2468 C C . GLY A 1 305 ? -9.282 -20.502 -10.772 1.00 44.88 305 GLY A C 1
ATOM 2469 O O . GLY A 1 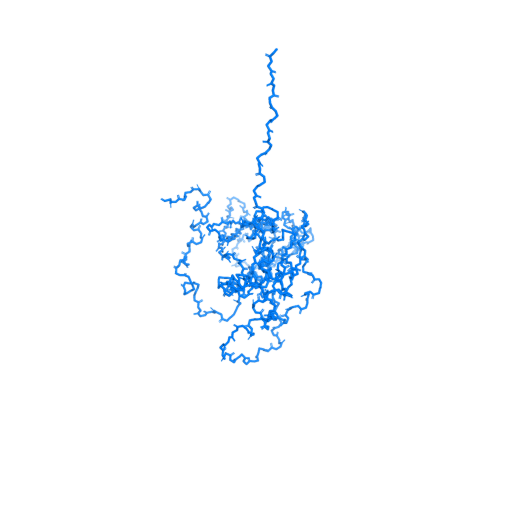305 ? -10.366 -20.707 -11.296 1.00 44.88 305 GLY A O 1
ATOM 2470 N N . ARG A 1 306 ? -9.056 -19.439 -9.978 1.00 55.34 306 ARG A N 1
ATOM 2471 C CA . ARG A 1 306 ? -10.037 -18.339 -9.871 1.00 55.34 306 ARG A CA 1
ATO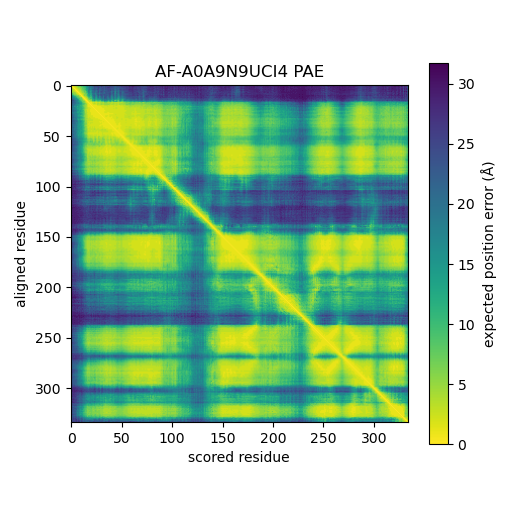M 2472 C C . ARG A 1 306 ? -9.497 -17.132 -10.606 1.00 55.34 306 ARG A C 1
ATOM 2474 O O . ARG A 1 306 ? -8.511 -16.528 -10.175 1.00 55.34 306 ARG A O 1
ATOM 2481 N N . SER A 1 307 ? -10.110 -16.808 -11.736 1.00 60.31 307 SER A N 1
ATOM 2482 C CA . SER A 1 307 ? -9.772 -15.589 -12.462 1.00 60.31 307 SER A CA 1
ATOM 2483 C C . SER A 1 307 ? -10.046 -14.369 -11.573 1.00 60.31 307 SER A C 1
ATOM 2485 O O . SER A 1 307 ? -10.932 -14.380 -10.719 1.00 60.31 307 SER A O 1
ATOM 2487 N N . ARG A 1 308 ? -9.287 -13.281 -11.745 1.00 63.16 308 ARG A N 1
ATOM 2488 C CA . ARG A 1 308 ? -9.578 -12.019 -11.034 1.00 63.16 308 ARG A CA 1
ATOM 2489 C C . ARG A 1 308 ? -10.983 -11.493 -11.357 1.00 63.16 308 ARG A C 1
ATOM 2491 O O . ARG A 1 308 ? -11.570 -10.812 -10.525 1.00 63.16 308 ARG A O 1
ATOM 2498 N N . GLU A 1 309 ? -11.512 -11.869 -12.516 1.00 61.75 309 GLU A N 1
ATOM 2499 C CA . GLU A 1 309 ? -12.869 -11.580 -12.982 1.00 61.75 309 GLU A CA 1
ATOM 2500 C C . GLU A 1 309 ? -13.942 -12.275 -12.125 1.00 61.75 309 GLU A C 1
ATOM 2502 O O . GLU A 1 309 ? -14.991 -11.691 -11.876 1.00 61.75 309 GLU A O 1
ATOM 2507 N N . GLU A 1 310 ? -13.672 -13.472 -11.589 1.00 66.25 310 GLU A N 1
ATOM 2508 C CA . GLU A 1 310 ? -14.583 -14.143 -10.644 1.00 66.25 310 GLU A CA 1
ATOM 2509 C C . GLU A 1 310 ? -14.665 -13.432 -9.291 1.00 66.25 310 GLU A C 1
ATOM 2511 O O . GLU A 1 310 ? -15.659 -13.556 -8.578 1.00 66.25 310 GLU A O 1
ATOM 2516 N N . VAL A 1 311 ? -13.600 -12.725 -8.908 1.00 67.69 311 VAL A N 1
ATOM 2517 C CA . VAL A 1 311 ? -13.516 -12.016 -7.626 1.00 67.69 311 VAL A CA 1
ATOM 2518 C C . VAL A 1 311 ? -14.152 -10.633 -7.724 1.00 67.69 311 VAL A C 1
ATOM 2520 O O . VAL A 1 311 ? -14.755 -10.166 -6.760 1.00 67.69 311 VAL A O 1
ATOM 2523 N N . ASP A 1 312 ? -14.020 -9.978 -8.875 1.00 71.12 312 ASP A N 1
ATOM 2524 C CA . ASP A 1 312 ? -14.594 -8.666 -9.129 1.00 71.12 312 ASP A CA 1
ATOM 2525 C C . ASP A 1 312 ? -14.940 -8.521 -10.623 1.00 71.12 312 ASP A C 1
ATOM 2527 O O . ASP A 1 312 ? -14.035 -8.395 -11.449 1.00 71.12 312 ASP A O 1
ATOM 2531 N N . PRO A 1 313 ? -16.233 -8.493 -10.992 1.00 71.31 313 PRO A N 1
ATOM 2532 C CA . PRO A 1 313 ? -16.665 -8.304 -12.376 1.00 71.31 313 PRO A CA 1
ATOM 2533 C C . PRO A 1 313 ? -16.205 -6.979 -13.001 1.00 71.31 313 PRO A C 1
ATOM 2535 O O . PRO A 1 313 ? -16.154 -6.865 -14.222 1.00 71.31 313 PRO A O 1
ATOM 2538 N N . SER A 1 314 ? -15.834 -5.978 -12.190 1.00 71.62 314 SER A N 1
ATOM 2539 C CA . SER A 1 314 ? -15.220 -4.736 -12.683 1.00 71.62 314 SER A CA 1
ATOM 2540 C C . SER A 1 314 ? -13.759 -4.918 -13.131 1.00 71.62 314 SER A C 1
ATOM 2542 O O . SER A 1 314 ? -13.135 -3.984 -13.637 1.00 71.62 314 SER A O 1
ATOM 2544 N N . PHE A 1 315 ? -13.202 -6.126 -12.984 1.00 72.69 315 PHE A N 1
ATOM 2545 C CA . PHE A 1 315 ? -11.824 -6.478 -13.317 1.00 72.69 315 PHE A CA 1
ATOM 2546 C C . PHE A 1 315 ? -11.643 -6.934 -14.773 1.00 72.69 315 PHE A C 1
ATOM 2548 O O . PHE A 1 315 ? -10.900 -7.874 -15.053 1.00 72.69 315 PHE A O 1
ATOM 2555 N N . GLY A 1 316 ? -12.291 -6.257 -15.721 1.00 80.25 316 GLY A N 1
ATOM 2556 C CA . GLY A 1 316 ? -12.048 -6.507 -17.139 1.00 80.25 316 GLY A CA 1
ATOM 2557 C C . GLY A 1 316 ? -10.573 -6.261 -17.516 1.00 80.25 316 GLY A C 1
ATOM 2558 O O . GLY A 1 316 ? -9.934 -5.340 -16.978 1.00 80.25 316 GLY A O 1
ATOM 2559 N N . PRO A 1 317 ? -9.989 -7.048 -18.441 1.00 81.81 317 PRO A N 1
ATOM 2560 C CA . PRO A 1 317 ? -8.665 -6.769 -18.982 1.00 81.81 317 PRO A CA 1
ATOM 2561 C C . PRO A 1 317 ? -8.602 -5.339 -19.529 1.00 81.81 317 PRO A C 1
ATOM 2563 O O . PRO A 1 317 ? -9.373 -4.964 -20.403 1.00 81.81 317 PRO A O 1
ATOM 2566 N N . GLY A 1 318 ? -7.671 -4.531 -19.020 1.00 88.00 318 GLY A N 1
ATOM 2567 C CA . GLY A 1 318 ? -7.507 -3.138 -19.448 1.00 88.00 318 GLY A CA 1
ATOM 2568 C C . GLY A 1 318 ? -8.220 -2.094 -18.583 1.00 88.00 318 GLY A C 1
ATOM 2569 O O . GLY A 1 318 ? -7.726 -0.970 -18.541 1.00 88.00 318 GLY A O 1
ATOM 2570 N N . CYS A 1 319 ? -9.234 -2.447 -17.783 1.00 91.19 319 CYS A N 1
ATOM 2571 C CA . CYS A 1 319 ? -9.974 -1.471 -16.964 1.00 91.19 319 CYS A CA 1
ATOM 2572 C C . CYS A 1 319 ? -9.065 -0.716 -15.977 1.00 91.19 319 CYS A C 1
ATOM 2574 O O . CYS A 1 319 ? -9.178 0.492 -15.799 1.00 91.19 319 CYS A O 1
ATOM 2576 N N . THR A 1 320 ? -8.086 -1.402 -15.369 1.00 91.38 320 THR A N 1
ATOM 2577 C CA . THR A 1 320 ? -7.100 -0.744 -14.484 1.00 91.38 320 THR A CA 1
ATOM 2578 C C . THR A 1 320 ? -6.243 0.284 -15.234 1.00 91.38 320 THR A C 1
ATOM 2580 O O . THR A 1 320 ? -5.868 1.302 -14.659 1.00 91.38 320 THR A O 1
ATOM 2583 N N . ARG A 1 321 ? -5.915 0.022 -16.506 1.00 94.38 321 ARG A N 1
ATOM 2584 C CA . ARG A 1 321 ? -5.144 0.940 -17.356 1.00 94.38 321 ARG A CA 1
ATOM 2585 C C . ARG A 1 321 ? -6.002 2.137 -17.768 1.00 94.38 321 ARG A C 1
ATOM 2587 O O . ARG A 1 321 ? -5.512 3.256 -17.725 1.00 94.38 321 ARG A O 1
ATOM 2594 N N . GLU A 1 322 ? -7.251 1.907 -18.159 1.00 94.25 322 GLU A N 1
ATOM 2595 C CA . GLU A 1 322 ? -8.197 2.966 -18.538 1.00 94.25 322 GLU A CA 1
ATOM 2596 C C . GLU A 1 322 ? -8.406 3.944 -17.385 1.00 94.25 322 GLU A C 1
ATOM 2598 O O . GLU A 1 322 ? -8.044 5.110 -17.530 1.00 94.25 322 GLU A O 1
ATOM 2603 N N . LYS A 1 323 ? -8.788 3.443 -16.201 1.00 93.81 323 LYS A N 1
ATOM 2604 C CA . LYS A 1 323 ? -8.910 4.260 -14.982 1.00 93.81 323 LYS A CA 1
ATOM 2605 C C . LYS A 1 323 ? -7.639 5.050 -14.670 1.00 93.81 323 LYS A C 1
ATOM 2607 O O . LYS A 1 323 ? -7.699 6.212 -14.281 1.00 93.81 323 LYS A O 1
ATOM 2612 N N . TRP A 1 324 ? -6.469 4.432 -14.851 1.00 95.38 324 TRP A N 1
ATOM 2613 C CA . TRP A 1 324 ? -5.187 5.109 -14.655 1.00 95.38 324 TRP A CA 1
ATOM 2614 C C . TRP A 1 324 ? -5.013 6.304 -15.606 1.00 95.38 324 TRP A C 1
ATOM 2616 O O . TRP A 1 324 ? -4.578 7.372 -15.181 1.00 95.38 324 TRP A O 1
ATOM 2626 N N . HIS A 1 325 ? -5.339 6.150 -16.891 1.00 95.75 325 HIS A N 1
ATOM 2627 C CA . HIS A 1 325 ? -5.219 7.234 -17.871 1.00 95.75 325 HIS A CA 1
ATOM 2628 C C . HIS A 1 325 ? -6.309 8.303 -17.728 1.00 95.75 325 HIS A C 1
ATOM 2630 O O . HIS A 1 325 ? -6.012 9.488 -17.882 1.00 95.75 325 HIS A O 1
ATOM 2636 N N . GLU A 1 326 ? -7.535 7.920 -17.385 1.00 94.81 326 GLU A N 1
ATOM 2637 C CA . GLU A 1 326 ? -8.618 8.854 -17.047 1.00 94.81 326 GLU A CA 1
ATOM 2638 C C . GLU A 1 326 ? -8.212 9.740 -15.863 1.00 94.81 326 GLU A C 1
ATOM 2640 O O . GLU A 1 326 ? -8.252 10.969 -15.952 1.00 94.81 326 GLU A O 1
ATOM 2645 N N . ALA A 1 327 ? -7.682 9.130 -14.798 1.00 94.56 327 ALA A N 1
ATOM 2646 C CA . ALA A 1 327 ? -7.193 9.857 -13.632 1.00 94.56 327 ALA A CA 1
ATOM 2647 C C . ALA A 1 327 ? -6.004 10.786 -13.954 1.00 94.56 327 ALA A C 1
ATOM 2649 O O . ALA A 1 327 ? -5.879 11.847 -13.347 1.00 94.56 327 ALA A O 1
ATOM 2650 N N . LEU A 1 328 ? -5.142 10.430 -14.918 1.00 93.69 328 LEU A N 1
ATOM 2651 C CA . LEU A 1 328 ? -4.051 11.305 -15.379 1.00 93.69 328 LEU A CA 1
ATOM 2652 C C . LEU A 1 328 ? -4.536 12.495 -16.213 1.00 93.69 328 LEU A C 1
ATOM 2654 O O . LEU A 1 328 ? -3.926 13.560 -16.166 1.00 93.69 328 LEU A O 1
ATOM 2658 N N . THR A 1 329 ? -5.587 12.308 -17.008 1.00 94.38 329 THR A N 1
ATOM 2659 C CA . THR A 1 329 ? -6.124 13.353 -17.894 1.00 94.38 329 THR A CA 1
ATOM 2660 C C . THR A 1 329 ? -7.121 14.270 -17.189 1.00 94.38 329 THR A C 1
ATOM 2662 O O . THR A 1 329 ? -7.466 15.315 -17.733 1.00 94.38 329 THR A O 1
ATOM 2665 N N . GLY A 1 330 ? -7.579 13.902 -15.988 1.00 89.25 330 GLY A N 1
ATOM 2666 C CA . GLY A 1 330 ? -8.614 14.635 -15.259 1.00 89.25 330 GLY A CA 1
ATOM 2667 C C . GLY A 1 330 ? -10.001 14.517 -15.897 1.00 89.25 330 GLY A C 1
ATOM 2668 O O . GLY A 1 330 ? -10.896 15.279 -15.546 1.00 89.25 330 GLY A O 1
ATOM 2669 N N . THR A 1 331 ? -10.194 13.578 -16.829 1.00 75.50 331 THR A N 1
ATOM 2670 C CA . THR A 1 331 ? -11.493 13.313 -17.461 1.00 75.50 331 THR A CA 1
ATOM 2671 C C . THR A 1 331 ? -12.298 12.344 -16.605 1.00 75.50 331 THR A C 1
ATOM 2673 O O . THR A 1 331 ? -12.557 11.206 -16.978 1.00 75.50 331 THR A O 1
ATOM 2676 N N . THR A 1 332 ? -12.690 12.772 -15.406 1.00 66.94 332 THR A N 1
ATOM 2677 C CA . THR A 1 332 ? -13.713 12.031 -14.663 1.00 66.94 332 THR A CA 1
ATOM 2678 C C . THR A 1 332 ? -15.050 12.291 -15.346 1.00 66.94 332 THR A C 1
ATOM 2680 O O . THR A 1 332 ? -15.575 13.399 -15.240 1.00 66.94 332 THR A O 1
ATOM 2683 N N . ASN A 1 333 ? -15.569 11.299 -16.077 1.00 56.25 333 ASN A N 1
ATOM 2684 C CA . ASN A 1 333 ? -16.952 11.291 -16.555 1.00 56.25 333 ASN A CA 1
ATOM 2685 C C . ASN A 1 333 ? -17.867 11.314 -15.320 1.00 56.25 333 ASN A C 1
ATOM 2687 O O . ASN A 1 333 ? -18.107 10.273 -14.712 1.00 56.25 333 ASN A O 1
ATOM 2691 N N . THR A 1 334 ? -18.265 12.515 -14.897 1.00 46.34 334 THR A N 1
ATOM 2692 C CA . THR A 1 334 ? -19.218 12.756 -13.804 1.00 46.34 334 THR A CA 1
ATOM 2693 C C . THR A 1 334 ? -20.628 12.377 -14.194 1.00 46.34 334 THR A C 1
ATOM 2695 O O . THR A 1 334 ? -21.014 12.746 -15.330 1.00 46.34 334 THR A O 1
#

Solvent-accessible surface area (backbone atoms only — not comparable to full-atom values): 20393 Å² total; per-residue (Å²): 143,80,86,82,75,83,80,72,74,82,74,77,76,76,81,84,47,79,85,76,54,57,56,67,59,52,39,54,57,40,70,76,38,58,72,38,54,35,46,55,54,25,70,72,40,69,71,50,23,71,60,61,51,79,79,90,73,62,74,73,50,44,53,55,32,37,53,55,55,27,75,77,29,49,58,34,38,63,39,80,86,81,71,43,77,39,75,58,79,84,46,94,85,64,44,87,55,76,76,62,47,78,90,53,72,72,42,71,64,55,55,62,46,54,60,59,76,68,49,92,62,94,72,82,77,76,78,80,63,88,84,69,76,65,87,59,60,73,50,29,41,61,54,81,98,39,46,73,65,49,38,50,67,60,52,22,26,26,42,40,13,70,75,73,34,87,73,21,57,40,65,62,64,68,61,41,38,37,40,36,37,40,43,76,83,58,91,89,54,94,76,69,75,60,51,70,82,50,72,70,72,44,77,43,73,62,54,68,66,59,54,48,53,48,52,51,53,48,53,55,49,51,65,59,46,72,77,51,92,81,66,79,90,68,79,70,76,87,58,62,34,39,38,36,41,36,35,42,58,52,75,56,97,79,22,40,33,40,37,38,40,40,37,39,40,41,78,41,105,88,67,57,52,75,48,77,48,76,48,63,42,71,48,40,58,41,84,50,80,81,39,65,58,39,42,62,59,31,49,89,73,86,54,89,81,60,56,67,44,79,78,35,80,81,52,49,92,60,43,61,50,51,53,52,50,32,66,73,71,68,60,71,89,123

Secondary structure (DSSP, 8-state):
-------PPP-------GGGS-HHHHHHHHHHS-HHHHHHHHTT-HHHHHHH--PPP-THHHHHHHHHHHHT-TTEEEETTTTEEEE----TTTSS-----GGGTTTTTHHHHHHHHH--S--------TT------TTEE--TTTSPPEEHHHHHHHHHHHHH-TTSS--GGGG-EEEEEEE---TT------GGGS-TT-EEPPPHHHHHHHHHHHHHHHHHHTT-TTS-------SPEEEEEEEEEEEETTEEEEEEEEEEEE--TT--EEEEEEEEEEEE--SSTT-HHHHHHH-SSS-TTS-HHHH-TT--TTHHHHHHHHHHHT----

pLDDT: mean 74.23, std 18.78, range [32.34, 97.31]

Foldseek 3Di:
DDDDDPDDDPDDPPCPDPLPDDLVVLCVVLVPDDLLVSVVQLVPDVSSCVSNPHDDDDAPSLLVNLLVVQLVPQQWDADPLVSDIDGNDQDPPPGCPPVVVVVSVPSQPVVVVSVVVPPPDPPPPPDDDPVPPPVQPLAWQDDPPADDTDGLQLQQLCLSCVVRHVSHGGPQCSQKFKEKEWADDPVPDPDDDRNVVDHGPDYYYDDPVRLVVLVVVVVVVVVVCVVPPPDPPPVPQNGIKMWMWIWDWDAFPLWIKIKIWIWIWRDDPPDIDIDIDMDIAICGNSSDCPPPSSSVSSPDPDVPPQDVCNVPVCPPVCSRVVSVVCVVVVVDPD

Mean predicted aligned error: 12.2 Å

Radius of gyration: 28.14 Å; Cα contacts (8 Å, |Δi|>4): 384; chains: 1; bounding box: 66×91×79 Å

Organism: NCBI:txid160290

Nearest PDB structures (foldseek):
  6hdt-assembly2_B  TM=5.279E-01  e=7.105E-01  Afifella pfennigii
  6hdv-assembly1_A  TM=5.522E-01  e=7.948E-01  Afifella pfennigii
  3ew2-assembly4_G  TM=5.406E-01  e=1.177E+00  Rhizobium etli CFN 42
  8ass-assembly1_A  TM=5.700E-01  e=1.742E+00  Rhizobium sp. AAP43
  4z27-assembly1_B  TM=5.500E-01  e=3.610E+00  Hoeflea phototrophica DFL-43

Sequence (334 aa):
MESGAPTQPPSALAKNSLIGLPTELLRMIRDDLPVASRIALALTCKNICDGIGIEPLKGKKVIKLLLLLERDSPNKFVCFGCRKLRRLIAHPTLGWVDEGHEQCGDHRKKTLIFLHENLEDEIWVHSVPETYKIRWNSHSWQPRKNGPDVSFSAAHLVMIQHRYGPRYGLSIDVLKREFNFETFMKLRSNDHFPLDKYPPGGQYGLPSEEQENFKQSIYHRAATMVRSSRWPKVGYGLGPWSFGHKYSAMIIEDELHVARLHRMLVERDKHGWTLELATYHRLGRCQTPDDLIWQCLASPSKHIGRSREEVDPSFGPGCTREKWHEALTGTTNT